Protein AF-A0A6V8N375-F1 (afdb_monomer_lite)

Radius of gyration: 24.76 Å; chains: 1; bounding box: 54×44×78 Å

Sequence (218 aa):
MVVAIYPSLATFENGAGTTMKKILFIVCLMVLVASTSYATSFTATFTLGNQFSGYGGGSIDQSSLNGSPLAWDYCMDYPRHINAGGTYRADVNTDGILYGASTANVRQVAYLLHNYAQNGRGGAQDNLQTAIWEELGYWTFGQLSATAQALVTEADLSTANYVADFYWISPYSLDSNGGKEYVQAQVGPAPVPEPSTLLLLGAGLFGLAVAGKRRKNA

InterPro domains:
  IPR013424 PEP-CTERM protein-sorting domain [PF07589] (191-215)
  IPR013424 PEP-CTERM protein-sorting domain [TIGR02595] (192-216)

pLDDT: mean 83.5, std 17.1, range [34.25, 98.19]

Structure (mmCIF, N/CA/C/O backbone):
data_AF-A0A6V8N375-F1
#
_entry.id   AF-A0A6V8N375-F1
#
loop_
_atom_site.group_PDB
_atom_site.id
_atom_site.type_symbol
_atom_site.label_atom_id
_atom_site.label_alt_id
_atom_site.label_comp_id
_atom_site.label_asym_id
_atom_site.label_entity_id
_atom_site.label_seq_id
_atom_site.pdbx_PDB_ins_code
_atom_site.Cartn_x
_atom_site.Cartn_y
_atom_site.Cartn_z
_atom_site.occupancy
_atom_site.B_iso_or_equiv
_atom_site.auth_seq_id
_atom_site.auth_comp_id
_atom_site.auth_asym_id
_atom_site.auth_atom_id
_atom_site.pdbx_PDB_model_num
ATOM 1 N N . MET A 1 1 ? 15.360 -3.485 29.842 1.00 37.91 1 MET A N 1
ATOM 2 C CA . MET A 1 1 ? 15.303 -3.773 31.291 1.00 37.91 1 MET A CA 1
ATOM 3 C C . MET A 1 1 ? 14.277 -2.819 31.891 1.00 37.91 1 MET A C 1
ATOM 5 O O . MET A 1 1 ? 14.597 -1.663 32.115 1.00 37.91 1 MET A O 1
ATOM 9 N N . VAL A 1 2 ? 13.014 -3.244 31.986 1.00 34.25 2 VAL A N 1
ATOM 10 C CA . VAL A 1 2 ? 11.903 -2.394 32.449 1.00 34.25 2 VAL A CA 1
ATOM 11 C C . VAL A 1 2 ? 11.639 -2.732 33.911 1.00 34.25 2 VAL A C 1
ATOM 13 O O . VAL A 1 2 ? 11.304 -3.868 34.236 1.00 34.25 2 VAL A O 1
ATOM 16 N N . VAL A 1 3 ? 11.866 -1.759 34.790 1.00 40.56 3 VAL A N 1
ATOM 17 C CA . VAL A 1 3 ? 11.639 -1.869 36.234 1.00 40.56 3 VAL A CA 1
ATOM 18 C C . VAL A 1 3 ? 10.145 -1.680 36.492 1.00 40.56 3 VAL A C 1
ATOM 20 O O . VAL A 1 3 ? 9.620 -0.580 36.340 1.00 40.56 3 VAL A O 1
ATOM 23 N N . ALA A 1 4 ? 9.453 -2.760 36.854 1.00 40.91 4 ALA A N 1
ATOM 24 C CA . ALA A 1 4 ? 8.064 -2.712 37.297 1.00 40.91 4 ALA A CA 1
ATOM 25 C C . ALA A 1 4 ? 8.011 -2.253 38.764 1.00 40.91 4 ALA A C 1
ATOM 27 O O . ALA A 1 4 ? 8.458 -2.964 39.664 1.00 40.91 4 ALA A O 1
ATOM 28 N N . ILE A 1 5 ? 7.479 -1.053 39.002 1.00 47.88 5 ILE A N 1
ATOM 29 C CA . ILE A 1 5 ? 7.204 -0.526 40.342 1.00 47.88 5 ILE A CA 1
ATOM 30 C C . ILE A 1 5 ? 5.811 -1.020 40.751 1.00 47.88 5 ILE A C 1
ATOM 32 O O . ILE A 1 5 ? 4.806 -0.581 40.197 1.00 47.88 5 ILE A O 1
ATOM 36 N N . TYR A 1 6 ? 5.749 -1.947 41.707 1.00 38.66 6 TYR A N 1
ATOM 37 C CA . TYR A 1 6 ? 4.493 -2.403 42.305 1.00 38.66 6 TYR A CA 1
ATOM 38 C C . TYR A 1 6 ? 4.046 -1.425 43.403 1.00 38.66 6 TYR A C 1
ATOM 40 O O . TYR A 1 6 ? 4.823 -1.169 44.326 1.00 38.66 6 TYR A O 1
ATOM 48 N N . PRO A 1 7 ? 2.810 -0.897 43.373 1.00 51.59 7 PRO A N 1
ATOM 49 C CA . PRO A 1 7 ? 2.274 -0.161 44.505 1.00 51.59 7 PRO A CA 1
ATOM 50 C C . PRO A 1 7 ? 1.875 -1.128 45.630 1.00 51.59 7 PRO A C 1
ATOM 52 O O . PRO A 1 7 ? 1.142 -2.096 45.431 1.00 51.59 7 PRO A O 1
ATOM 55 N N . SER A 1 8 ? 2.382 -0.828 46.823 1.00 55.75 8 SER A N 1
ATOM 56 C CA . SER A 1 8 ? 2.030 -1.437 48.107 1.00 55.75 8 SER A CA 1
ATOM 57 C C . SER A 1 8 ? 0.514 -1.360 48.362 1.00 55.75 8 SER A C 1
ATOM 59 O O . SER A 1 8 ? -0.063 -0.271 48.390 1.00 55.75 8 SER A O 1
ATOM 61 N N . LEU A 1 9 ? -0.134 -2.520 48.533 1.00 44.75 9 LEU A N 1
ATOM 62 C CA . LEU A 1 9 ? -1.544 -2.630 48.917 1.00 44.75 9 LEU A CA 1
ATOM 63 C C . LEU A 1 9 ? -1.706 -2.335 50.416 1.00 44.75 9 LEU A C 1
ATOM 65 O O . LEU A 1 9 ? -1.352 -3.155 51.261 1.00 44.75 9 LEU A O 1
ATOM 69 N N . ALA A 1 10 ? -2.313 -1.195 50.739 1.00 49.66 10 ALA A N 1
ATOM 70 C CA . ALA A 1 10 ? -2.829 -0.916 52.074 1.00 49.66 10 ALA A CA 1
ATOM 71 C C . ALA A 1 10 ? -4.149 -1.675 52.312 1.00 49.66 10 ALA A C 1
ATOM 73 O O . ALA A 1 10 ? -5.111 -1.559 51.547 1.00 49.66 10 ALA A O 1
ATOM 74 N N . THR A 1 11 ? -4.201 -2.447 53.394 1.00 51.62 11 THR A N 1
ATOM 75 C CA . THR A 1 11 ? -5.376 -3.178 53.875 1.00 51.62 11 THR A CA 1
ATOM 76 C C . THR A 1 11 ? -6.349 -2.235 54.590 1.00 51.62 11 THR A C 1
ATOM 78 O O . THR A 1 11 ? -6.081 -1.762 55.688 1.00 51.62 11 THR A O 1
ATOM 81 N N . PHE A 1 12 ? -7.508 -1.976 53.976 1.00 43.53 12 PHE A N 1
ATOM 82 C CA . PHE A 1 12 ? -8.648 -1.299 54.610 1.00 43.53 12 PHE A CA 1
ATOM 83 C C . PHE A 1 12 ? -9.760 -2.316 54.914 1.00 43.53 12 PHE A C 1
ATOM 85 O O . PHE A 1 12 ? -10.565 -2.656 54.034 1.00 43.53 12 PHE A O 1
ATOM 92 N N . GLU A 1 13 ? -9.807 -2.778 56.166 1.00 58.12 13 GLU A N 1
ATOM 93 C CA . GLU A 1 13 ? -10.969 -3.428 56.779 1.00 58.12 13 GLU A CA 1
ATOM 94 C C . GLU A 1 13 ? -11.980 -2.366 57.226 1.00 58.12 13 GLU A C 1
ATOM 96 O O . GLU A 1 13 ? -11.616 -1.417 57.912 1.00 58.12 13 GLU A O 1
ATOM 101 N N . ASN A 1 14 ? -13.240 -2.516 56.806 1.00 45.41 14 ASN A N 1
ATOM 102 C CA . ASN A 1 14 ? -14.435 -2.218 57.604 1.00 45.41 14 ASN A CA 1
ATOM 103 C C . ASN A 1 14 ? -15.698 -2.683 56.852 1.00 45.41 14 ASN A C 1
ATOM 105 O O . ASN A 1 14 ? -15.774 -2.630 55.620 1.00 45.41 14 ASN A O 1
ATOM 109 N N . GLY A 1 15 ? -16.642 -3.230 57.623 1.00 57.28 15 GLY A N 1
ATOM 110 C CA . GLY A 1 15 ? -17.815 -3.988 57.185 1.00 57.28 15 GLY A CA 1
ATOM 111 C C . GLY A 1 15 ? -18.825 -3.216 56.326 1.00 57.28 15 GLY A C 1
ATOM 112 O O . GLY A 1 15 ? -18.813 -1.995 56.250 1.00 57.28 15 GLY A O 1
ATOM 113 N N . ALA A 1 16 ? -19.703 -3.976 55.664 1.00 48.12 16 ALA A N 1
ATOM 114 C CA . ALA A 1 16 ? -20.769 -3.558 54.736 1.00 48.12 16 ALA A CA 1
ATOM 115 C C . ALA A 1 16 ? -20.369 -3.134 53.298 1.00 48.12 16 ALA A C 1
ATOM 117 O O . ALA A 1 16 ? -21.243 -3.018 52.445 1.00 48.12 16 ALA A O 1
ATOM 118 N N . GLY A 1 17 ? -19.077 -3.007 52.964 1.00 52.22 17 GLY A N 1
ATOM 119 C CA . GLY A 1 17 ? -18.611 -2.565 51.630 1.00 52.22 17 GLY A CA 1
ATOM 120 C C . GLY A 1 17 ? -18.091 -3.647 50.663 1.00 52.22 17 GLY A C 1
ATOM 121 O O . GLY A 1 17 ? -17.422 -3.321 49.679 1.00 52.22 17 GLY A O 1
ATOM 122 N N . THR A 1 18 ? -18.314 -4.938 50.928 1.00 50.09 18 THR A N 1
ATOM 123 C CA . THR A 1 18 ? -17.641 -6.043 50.206 1.00 50.09 18 THR A CA 1
ATOM 124 C C . THR A 1 18 ? -18.152 -6.272 48.782 1.00 50.09 18 THR A C 1
ATOM 126 O O . THR A 1 18 ? -17.388 -6.707 47.920 1.00 50.09 18 THR A O 1
ATOM 129 N N . THR A 1 19 ? -19.408 -5.941 48.488 1.00 55.97 19 THR A N 1
ATOM 130 C CA . THR A 1 19 ? -19.999 -6.110 47.149 1.00 55.97 19 THR A CA 1
ATOM 131 C C . THR A 1 19 ? -19.530 -5.030 46.173 1.00 55.97 19 THR A C 1
ATOM 133 O O . THR A 1 19 ? -19.258 -5.325 45.012 1.00 55.97 19 THR A O 1
ATOM 136 N N . MET A 1 20 ? -19.356 -3.791 46.643 1.00 52.16 20 MET A N 1
ATOM 137 C CA . MET A 1 20 ? -18.975 -2.657 45.793 1.00 52.16 20 MET A CA 1
ATOM 138 C C . MET A 1 20 ? -17.494 -2.706 45.386 1.00 52.16 20 MET A C 1
ATOM 140 O O . MET A 1 20 ? -17.168 -2.436 44.232 1.00 52.16 20 MET A O 1
ATOM 144 N N . LYS A 1 21 ? -16.606 -3.164 46.285 1.00 56.28 21 LYS A N 1
ATOM 145 C CA . LYS A 1 21 ? -15.180 -3.389 45.978 1.00 56.28 21 LYS A CA 1
ATOM 146 C C . LYS A 1 21 ? -14.974 -4.491 44.928 1.00 56.28 21 LYS A C 1
ATOM 148 O O . LYS A 1 21 ? -14.142 -4.329 44.043 1.00 56.28 21 LYS A O 1
ATOM 153 N N . LYS A 1 22 ? -15.764 -5.575 44.973 1.00 59.62 22 LYS A N 1
ATOM 154 C CA . LYS A 1 22 ? -15.713 -6.656 43.967 1.00 59.62 22 LYS A CA 1
ATOM 155 C C . LYS A 1 22 ? -16.184 -6.189 42.587 1.00 59.62 22 LYS A C 1
ATOM 157 O O . LYS A 1 22 ? -15.558 -6.534 41.593 1.00 59.62 22 LYS A O 1
ATOM 162 N N . ILE A 1 23 ? -17.241 -5.373 42.526 1.00 64.69 23 ILE A N 1
ATOM 163 C CA . ILE A 1 23 ? -17.742 -4.814 41.259 1.00 64.69 23 ILE A CA 1
ATOM 164 C C . ILE A 1 23 ? -16.715 -3.851 40.647 1.00 64.69 23 ILE A C 1
ATOM 166 O O . ILE A 1 23 ? -16.426 -3.962 39.461 1.00 64.69 23 ILE A O 1
ATOM 170 N N . LEU A 1 24 ? -16.110 -2.964 41.447 1.00 66.88 24 LEU A N 1
ATOM 171 C CA . LEU A 1 24 ? -15.091 -2.027 40.960 1.00 66.88 24 LEU A CA 1
ATOM 172 C C . LEU A 1 24 ? -13.845 -2.756 40.424 1.00 66.88 24 LEU A C 1
ATOM 174 O O . LEU A 1 24 ? -13.312 -2.383 39.382 1.00 66.88 24 LEU A O 1
ATOM 178 N N . PHE A 1 25 ? -13.423 -3.834 41.091 1.00 69.81 25 PHE A N 1
ATOM 179 C CA . PHE A 1 25 ? -12.288 -4.648 40.652 1.00 69.81 25 PHE A CA 1
ATOM 180 C C . PHE A 1 25 ? -12.576 -5.382 39.333 1.00 69.81 25 PHE A C 1
ATOM 182 O O . PHE A 1 25 ? -11.721 -5.415 38.454 1.00 69.81 25 PHE A O 1
ATOM 189 N N . ILE A 1 26 ? -13.794 -5.913 39.157 1.00 69.44 26 ILE A N 1
ATOM 190 C CA . ILE A 1 26 ? -14.219 -6.568 37.909 1.00 69.44 26 ILE A CA 1
ATOM 191 C C . ILE A 1 26 ? -14.314 -5.558 36.756 1.00 69.44 26 ILE A C 1
ATOM 193 O O . ILE A 1 26 ? -13.876 -5.866 35.652 1.00 69.44 26 ILE A O 1
ATOM 197 N N . VAL A 1 27 ? -14.832 -4.347 36.996 1.00 67.44 27 VAL A N 1
ATOM 198 C CA . VAL A 1 27 ? -14.900 -3.291 35.968 1.00 67.44 27 VAL A CA 1
ATOM 199 C C . VAL A 1 27 ? -13.496 -2.847 35.543 1.00 67.44 27 VAL A C 1
ATOM 201 O O . VAL A 1 27 ? -13.226 -2.796 34.347 1.00 67.44 27 VAL A O 1
ATOM 204 N N . CYS A 1 28 ? -12.573 -2.613 36.485 1.00 63.44 28 CYS A N 1
ATOM 205 C CA . CYS A 1 28 ? -11.176 -2.313 36.146 1.00 63.44 28 CYS A CA 1
ATOM 206 C C . CYS A 1 28 ? -10.497 -3.460 35.383 1.00 63.44 28 CYS A C 1
ATOM 208 O O . CYS A 1 28 ? -9.749 -3.203 34.442 1.00 63.44 28 CYS A O 1
ATOM 210 N N . LEU A 1 29 ? -10.779 -4.717 35.742 1.00 64.38 29 LEU A N 1
ATOM 211 C CA . LEU A 1 29 ? -10.232 -5.876 35.038 1.00 64.38 29 LEU A CA 1
ATOM 212 C C . LEU A 1 29 ? -10.775 -5.975 33.602 1.00 64.38 29 LEU A C 1
ATOM 214 O O . LEU A 1 29 ? -10.001 -6.225 32.688 1.00 64.38 29 LEU A O 1
ATOM 218 N N . MET A 1 30 ? -12.066 -5.711 33.366 1.00 62.62 30 MET A N 1
ATOM 219 C CA . MET A 1 30 ? -12.626 -5.699 32.004 1.00 62.62 30 MET A CA 1
ATOM 220 C C . MET A 1 30 ? -12.057 -4.564 31.141 1.00 62.62 30 MET A C 1
ATOM 222 O O . MET A 1 30 ? -11.809 -4.773 29.957 1.00 62.62 30 MET A O 1
ATOM 226 N N . VAL A 1 31 ? -11.802 -3.386 31.723 1.00 62.25 31 VAL A N 1
ATOM 227 C CA . VAL A 1 31 ? -11.183 -2.254 31.007 1.00 62.25 31 VAL A CA 1
ATOM 228 C C . VAL A 1 31 ? -9.727 -2.555 30.628 1.00 62.25 31 VAL A C 1
ATOM 230 O O . VAL A 1 31 ? -9.288 -2.166 29.552 1.00 62.25 31 VAL A O 1
ATOM 233 N N . LEU A 1 32 ? -8.988 -3.296 31.462 1.00 57.12 32 LEU A N 1
ATOM 234 C CA . LEU A 1 32 ? -7.601 -3.686 31.174 1.00 57.12 32 LEU A CA 1
ATOM 235 C C . LEU A 1 32 ? -7.487 -4.779 30.095 1.00 57.12 32 LEU A C 1
ATOM 237 O O . LEU A 1 32 ? -6.519 -4.785 29.336 1.00 57.12 32 LEU A O 1
ATOM 241 N N . VAL A 1 33 ? -8.472 -5.678 29.995 1.00 56.81 33 VAL A N 1
ATOM 242 C CA . VAL A 1 33 ? -8.470 -6.788 29.017 1.00 56.81 33 VAL A CA 1
ATOM 243 C C . VAL A 1 33 ? -8.998 -6.353 27.638 1.00 56.81 33 VAL A C 1
ATOM 245 O O . VAL A 1 33 ? -8.761 -7.036 26.648 1.00 56.81 33 VAL A O 1
ATOM 248 N N . ALA A 1 34 ? -9.644 -5.188 27.528 1.00 54.44 34 ALA A N 1
ATOM 249 C CA . ALA A 1 34 ? -10.127 -4.631 26.259 1.00 54.44 34 ALA A CA 1
ATOM 250 C C . ALA A 1 34 ? -9.030 -3.949 25.409 1.00 54.44 34 ALA A C 1
ATOM 252 O O . ALA A 1 34 ? -9.333 -3.121 24.549 1.00 54.44 34 ALA A O 1
ATOM 253 N N . SER A 1 35 ? -7.755 -4.270 25.636 1.00 48.81 35 SER A N 1
ATOM 254 C CA . SER A 1 35 ? -6.668 -3.822 24.767 1.00 48.81 35 SER A CA 1
ATOM 255 C C . SER A 1 35 ? -6.727 -4.613 23.457 1.00 48.81 35 SER A C 1
ATOM 257 O O . SER A 1 35 ? -6.317 -5.767 23.376 1.00 48.81 35 SER A O 1
ATOM 259 N N . THR A 1 36 ? -7.286 -3.997 22.415 1.00 52.84 36 THR A N 1
ATOM 260 C CA . THR A 1 36 ? -7.234 -4.524 21.050 1.00 52.84 36 THR A CA 1
ATOM 261 C C . THR A 1 36 ? -5.790 -4.467 20.559 1.00 52.84 36 THR A C 1
ATOM 263 O O . THR A 1 36 ? -5.310 -3.418 20.129 1.00 52.84 36 THR A O 1
ATOM 266 N N . SER A 1 37 ? -5.078 -5.585 20.664 1.00 47.78 37 SER A N 1
ATOM 267 C CA . SER A 1 37 ? -3.764 -5.768 20.054 1.00 47.78 37 SER A CA 1
ATOM 268 C C . SER A 1 37 ? -3.947 -5.942 18.547 1.00 47.78 37 SER A C 1
ATOM 270 O O . SER A 1 37 ? -4.388 -7.001 18.104 1.00 47.78 37 SER A O 1
ATOM 272 N N . TYR A 1 38 ? -3.621 -4.927 17.750 1.00 58.69 38 TYR A N 1
ATOM 273 C CA . TYR A 1 38 ? -3.483 -5.104 16.304 1.00 58.69 38 TYR A CA 1
ATOM 274 C C . TYR A 1 38 ? -2.060 -5.577 16.014 1.00 58.69 38 TYR A C 1
ATOM 276 O O . TYR A 1 38 ? -1.091 -4.978 16.482 1.00 58.69 38 TYR A O 1
ATOM 284 N N . ALA A 1 39 ? -1.926 -6.678 15.278 1.00 57.47 39 ALA A N 1
ATOM 285 C CA . ALA A 1 39 ? -0.631 -7.078 14.755 1.00 57.47 39 ALA A CA 1
ATOM 286 C C . ALA A 1 39 ? -0.241 -6.077 13.659 1.00 57.47 39 ALA A C 1
ATOM 288 O O . ALA A 1 39 ? -0.928 -5.987 12.645 1.00 57.47 39 ALA A O 1
ATOM 289 N N . THR A 1 40 ? 0.843 -5.324 13.866 1.00 77.38 40 THR A N 1
ATOM 290 C CA . THR A 1 40 ? 1.350 -4.359 12.872 1.00 77.38 40 THR A CA 1
ATOM 291 C C . THR A 1 40 ? 1.880 -5.052 11.619 1.00 77.38 40 THR A C 1
ATOM 293 O O . THR A 1 40 ? 1.968 -4.433 10.564 1.00 77.38 40 THR A O 1
ATOM 296 N N . SER A 1 41 ? 2.193 -6.350 11.719 1.00 89.62 41 SER A N 1
ATOM 297 C CA . SER A 1 41 ? 2.578 -7.203 10.600 1.00 89.62 41 SER A CA 1
ATOM 298 C C . SER A 1 41 ? 2.073 -8.639 10.760 1.00 89.62 41 SER A C 1
ATOM 300 O O . SER A 1 41 ? 1.943 -9.152 11.873 1.00 89.62 41 SER A O 1
ATOM 302 N N . PHE A 1 42 ? 1.773 -9.295 9.640 1.00 94.00 42 PHE A N 1
ATOM 303 C CA . PHE A 1 42 ? 1.333 -10.688 9.581 1.00 94.00 42 PHE A CA 1
ATOM 304 C C . PHE A 1 42 ? 1.609 -11.304 8.205 1.00 94.00 42 PHE A C 1
ATOM 306 O O . PHE A 1 42 ? 1.833 -10.600 7.223 1.00 94.00 42 PHE A O 1
ATOM 313 N N . THR A 1 43 ? 1.577 -12.635 8.120 1.00 95.50 43 THR A N 1
ATOM 314 C CA . THR A 1 43 ? 1.605 -13.348 6.836 1.00 95.50 43 THR A CA 1
ATOM 315 C C . THR A 1 43 ? 0.185 -13.692 6.397 1.00 95.50 43 THR A C 1
ATOM 317 O O . THR A 1 43 ? -0.620 -14.167 7.198 1.00 95.50 43 THR A O 1
ATOM 320 N N . ALA A 1 44 ? -0.106 -13.493 5.116 1.00 95.56 44 ALA A N 1
ATOM 321 C CA . ALA A 1 44 ? -1.409 -13.741 4.515 1.00 95.56 44 ALA A CA 1
ATOM 322 C C . ALA A 1 44 ? -1.298 -14.490 3.183 1.00 95.56 44 ALA A C 1
ATOM 324 O O . ALA A 1 44 ? -0.223 -14.595 2.592 1.00 95.56 44 ALA A O 1
ATOM 325 N N . THR A 1 45 ? -2.432 -14.994 2.706 1.00 97.31 45 THR A N 1
ATOM 326 C CA . THR A 1 45 ? -2.616 -15.415 1.316 1.00 97.31 45 THR A CA 1
ATOM 327 C C . THR A 1 45 ? -3.166 -14.232 0.533 1.00 97.31 45 THR A C 1
ATOM 329 O O . THR A 1 45 ? -4.272 -13.774 0.810 1.00 97.31 45 THR A O 1
ATOM 332 N N . PHE A 1 46 ? -2.402 -13.728 -0.425 1.00 97.19 46 PHE A N 1
ATOM 333 C CA . PHE A 1 46 ? -2.810 -12.650 -1.315 1.00 97.19 46 PHE A CA 1
ATOM 334 C C . PHE A 1 46 ? -3.208 -13.241 -2.665 1.00 97.19 46 PHE A C 1
ATOM 336 O O . PHE A 1 46 ? -2.426 -13.967 -3.273 1.00 97.19 46 PHE A O 1
ATOM 343 N N . THR A 1 47 ? -4.425 -12.965 -3.121 1.00 96.62 47 THR A N 1
ATOM 344 C CA . THR A 1 47 ? -4.887 -13.367 -4.454 1.00 96.62 47 THR A CA 1
ATOM 345 C C . THR A 1 47 ? -5.111 -12.119 -5.272 1.00 96.62 47 THR A C 1
ATOM 347 O O . THR A 1 47 ? -5.924 -11.280 -4.891 1.00 96.62 47 THR A O 1
ATOM 350 N N . LEU A 1 48 ? -4.391 -12.013 -6.381 1.00 93.69 48 LEU A N 1
ATOM 351 C CA . LEU A 1 48 ? -4.502 -10.887 -7.289 1.00 93.69 48 LEU A CA 1
ATOM 352 C C . LEU A 1 48 ? -5.696 -11.077 -8.228 1.00 93.69 48 LEU A C 1
ATOM 354 O O . LEU A 1 48 ? -5.951 -12.188 -8.693 1.00 93.69 48 LEU A O 1
ATOM 358 N N . GLY A 1 49 ? -6.407 -9.996 -8.537 1.00 91.12 49 GLY A N 1
ATOM 359 C CA . GLY A 1 49 ? -7.486 -10.022 -9.520 1.00 91.12 49 GLY A CA 1
ATOM 360 C C . GLY A 1 49 ? -7.052 -10.479 -10.923 1.00 91.12 49 GLY A C 1
ATOM 361 O O . GLY A 1 49 ? -5.889 -10.371 -11.319 1.00 91.12 49 GLY A O 1
ATOM 362 N N . ASN A 1 50 ? -8.016 -10.965 -11.713 1.00 85.88 50 ASN A N 1
ATOM 363 C CA . ASN A 1 50 ? -7.805 -11.365 -13.119 1.00 85.88 50 ASN A CA 1
ATOM 364 C C . ASN A 1 50 ? -8.020 -10.208 -14.104 1.00 85.88 50 ASN A C 1
ATOM 366 O O . ASN A 1 50 ? -7.840 -10.360 -15.311 1.00 85.88 50 ASN A O 1
ATOM 370 N N . GLN A 1 51 ? -8.486 -9.070 -13.601 1.00 70.69 51 GLN A N 1
ATOM 371 C CA . GLN A 1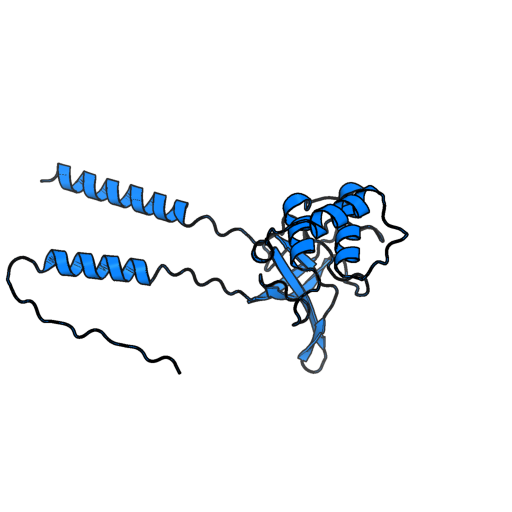 51 ? -8.931 -7.938 -14.397 1.00 70.69 51 GLN A CA 1
ATOM 372 C C . GLN A 1 51 ? -7.746 -7.015 -14.685 1.00 70.69 51 GLN A C 1
ATOM 374 O O . GLN A 1 51 ? -7.749 -5.878 -14.225 1.00 70.69 51 GLN A O 1
ATOM 379 N N . PHE A 1 52 ? -6.738 -7.476 -15.436 1.00 71.19 52 PHE A N 1
ATOM 380 C CA . PHE A 1 52 ? -5.800 -6.568 -16.100 1.00 71.19 52 PHE A CA 1
ATOM 381 C C . PHE A 1 52 ? -5.498 -6.970 -17.544 1.00 71.19 52 PHE A C 1
ATOM 383 O O . PHE A 1 52 ? -5.111 -8.096 -17.839 1.00 71.19 52 PHE A O 1
ATOM 390 N N . SER A 1 53 ? -5.694 -6.022 -18.464 1.00 46.44 53 SER A N 1
ATOM 391 C CA . SER A 1 53 ? -5.392 -6.170 -19.887 1.00 46.44 53 SER A CA 1
ATOM 392 C C . SER A 1 53 ? -4.410 -5.076 -20.312 1.00 46.44 53 SER A C 1
ATOM 394 O O . SER A 1 53 ? -4.822 -3.965 -20.643 1.00 46.44 53 SER A O 1
ATOM 396 N N . GLY A 1 54 ? -3.115 -5.395 -20.299 1.00 55.03 54 GLY A N 1
ATOM 397 C CA . GLY A 1 54 ? -2.046 -4.540 -20.827 1.00 55.03 54 GLY A CA 1
ATOM 398 C C . GLY A 1 54 ? -1.198 -3.810 -19.780 1.00 55.03 54 GLY A C 1
ATOM 399 O O . GLY A 1 54 ? -1.445 -3.896 -18.581 1.00 55.03 54 GLY A O 1
ATOM 400 N N . TYR A 1 55 ? -0.183 -3.096 -20.276 1.00 53.53 55 TYR A N 1
ATOM 401 C CA . TYR A 1 55 ? 0.603 -2.122 -19.520 1.00 53.53 55 TYR A CA 1
ATOM 402 C C . TYR A 1 55 ? -0.248 -0.861 -19.357 1.00 53.53 55 TYR A C 1
ATOM 404 O O . TYR A 1 55 ? -0.419 -0.095 -20.301 1.00 53.53 55 TYR A O 1
ATOM 412 N N . GLY A 1 56 ? -0.848 -0.682 -18.193 1.00 60.38 56 GLY A N 1
ATOM 413 C CA . GLY A 1 56 ? -1.711 0.456 -17.909 1.00 60.38 56 GLY A CA 1
ATOM 414 C C . GLY A 1 56 ? -1.970 0.486 -16.420 1.00 60.38 56 GLY A C 1
ATOM 415 O O . GLY A 1 56 ? -2.183 -0.571 -15.826 1.00 60.38 56 GLY A O 1
ATOM 416 N N . GLY A 1 57 ? -1.839 1.665 -15.826 1.00 76.31 57 GLY A N 1
ATOM 417 C CA . GLY A 1 57 ? -1.949 1.830 -14.390 1.00 76.31 57 GLY A CA 1
ATOM 418 C C . GLY A 1 57 ? -3.371 1.631 -13.860 1.00 76.31 57 GLY A C 1
ATOM 419 O O . GLY A 1 57 ? -4.267 1.116 -14.530 1.00 76.31 57 GLY A O 1
ATOM 420 N N . GLY A 1 58 ? -3.560 2.037 -12.611 1.00 87.19 58 GLY A N 1
ATOM 421 C CA . GLY A 1 58 ? -4.828 1.956 -11.899 1.00 87.19 58 GLY A CA 1
ATOM 422 C C . GLY A 1 58 ? -4.966 0.727 -11.006 1.00 87.19 58 GLY A C 1
ATOM 423 O O . GLY A 1 58 ? -4.035 -0.061 -10.853 1.00 87.19 58 GLY A O 1
ATOM 424 N N . SER A 1 59 ? -6.147 0.601 -10.401 1.00 91.00 59 SER A N 1
ATOM 425 C CA . SER A 1 59 ? -6.454 -0.459 -9.443 1.00 91.00 59 SER A CA 1
ATOM 426 C C . SER A 1 59 ? -6.567 -1.830 -10.123 1.00 91.00 59 SER A C 1
ATOM 428 O O . SER A 1 59 ? -7.161 -1.974 -11.199 1.00 91.00 59 SER A O 1
ATOM 430 N N . ILE A 1 60 ? -6.042 -2.863 -9.466 1.00 90.81 60 ILE A N 1
ATOM 431 C CA . ILE A 1 60 ? -6.262 -4.265 -9.800 1.00 90.81 60 ILE A CA 1
ATOM 432 C C . ILE A 1 60 ? -7.497 -4.751 -9.044 1.00 90.81 60 ILE A C 1
ATOM 434 O O . ILE A 1 60 ? -7.463 -5.175 -7.890 1.00 90.81 60 ILE A O 1
ATOM 438 N N . ASP A 1 61 ? -8.637 -4.673 -9.719 1.00 86.88 61 ASP A N 1
ATOM 439 C CA . ASP A 1 61 ? -9.911 -4.997 -9.093 1.00 86.88 61 ASP A CA 1
ATOM 440 C C . ASP A 1 61 ? -10.049 -6.503 -8.825 1.00 86.88 61 ASP A C 1
ATOM 442 O O . ASP A 1 61 ? -9.540 -7.342 -9.570 1.00 86.88 61 ASP A O 1
ATOM 446 N N . GLN A 1 62 ? -10.819 -6.842 -7.786 1.00 89.75 62 GLN A N 1
ATOM 447 C CA . GLN A 1 62 ? -11.056 -8.214 -7.307 1.00 89.75 62 GLN A CA 1
ATOM 448 C C . GLN A 1 62 ? -9.849 -8.886 -6.632 1.00 89.75 62 GLN A C 1
ATOM 450 O O . GLN A 1 62 ? -9.893 -10.092 -6.377 1.00 89.75 62 GLN A O 1
ATOM 455 N N . SER A 1 63 ? -8.804 -8.130 -6.285 1.00 94.44 63 SER A N 1
ATOM 456 C CA . SER A 1 63 ? -7.767 -8.616 -5.373 1.00 94.44 63 SER A CA 1
ATOM 457 C C . SER A 1 63 ? -8.341 -8.907 -3.979 1.00 94.44 63 SER A C 1
ATOM 459 O O . SER A 1 63 ? -9.328 -8.309 -3.543 1.00 94.44 63 SER A O 1
ATOM 461 N N . SER A 1 64 ? -7.741 -9.855 -3.262 1.00 96.00 64 SER A N 1
ATOM 462 C CA . SER A 1 64 ? -8.179 -10.251 -1.921 1.00 96.00 64 SER A CA 1
ATOM 463 C C . SER A 1 64 ? -7.021 -10.663 -1.021 1.00 96.00 64 SER A C 1
ATOM 465 O O . SER A 1 64 ? -5.996 -11.181 -1.472 1.00 96.00 64 SER A O 1
ATOM 467 N N . LEU A 1 65 ? -7.216 -10.474 0.282 1.00 96.00 65 LEU A N 1
ATOM 468 C CA . LEU A 1 65 ? -6.282 -10.852 1.330 1.00 96.00 65 LEU A CA 1
ATOM 469 C C . LEU A 1 65 ? -6.960 -11.825 2.298 1.00 96.00 65 LEU A C 1
ATOM 471 O O . LEU A 1 65 ? -7.969 -11.500 2.916 1.00 96.00 65 LEU A O 1
ATOM 475 N N . ASN A 1 66 ? -6.426 -13.042 2.413 1.00 95.38 66 ASN A N 1
ATOM 476 C CA . ASN A 1 66 ? -7.038 -14.160 3.144 1.00 95.38 66 ASN A CA 1
ATOM 477 C C . ASN A 1 66 ? -8.501 -14.429 2.734 1.00 95.38 66 ASN A C 1
ATOM 479 O O . ASN A 1 66 ? -9.326 -14.813 3.560 1.00 95.38 66 ASN A O 1
ATOM 483 N N . GLY A 1 67 ? -8.827 -14.213 1.457 1.00 93.88 67 GLY A N 1
ATOM 484 C CA . GLY A 1 67 ? -10.186 -14.354 0.925 1.00 93.88 67 GLY A CA 1
ATOM 485 C C . GLY A 1 67 ? -11.102 -13.150 1.172 1.00 93.88 67 GLY A C 1
ATOM 486 O O . GLY A 1 67 ? -12.190 -13.110 0.603 1.00 93.88 67 GLY A O 1
ATOM 487 N N . SER A 1 68 ? -10.675 -12.151 1.952 1.00 94.06 68 SER A N 1
ATOM 488 C CA . SER A 1 68 ? -11.397 -10.883 2.092 1.00 94.06 68 SER A CA 1
ATOM 489 C C . SER A 1 68 ? -11.075 -9.966 0.909 1.00 94.06 68 SER A C 1
ATOM 491 O O . SER A 1 68 ? -9.897 -9.676 0.690 1.00 94.06 68 SER A O 1
ATOM 493 N N . PRO A 1 69 ? -12.069 -9.506 0.130 1.00 94.50 69 PRO A N 1
ATOM 494 C CA . PRO A 1 69 ? -11.821 -8.642 -1.019 1.00 94.50 69 PRO A CA 1
ATOM 495 C C . PRO A 1 69 ? -11.255 -7.286 -0.584 1.00 94.50 69 PRO A C 1
ATOM 497 O O . PRO A 1 69 ? -11.692 -6.711 0.414 1.00 94.50 69 PRO A O 1
ATOM 500 N N . LEU A 1 70 ? -10.303 -6.771 -1.356 1.00 94.44 70 LEU A N 1
ATOM 501 C CA . LEU A 1 70 ? -9.804 -5.404 -1.243 1.00 94.44 70 LEU A CA 1
ATOM 502 C C . LEU A 1 70 ? -10.674 -4.486 -2.107 1.00 94.44 70 LEU A C 1
ATOM 504 O O . LEU A 1 70 ? -11.111 -4.876 -3.191 1.00 94.44 70 LEU A O 1
ATOM 508 N N . ALA A 1 71 ? -10.944 -3.265 -1.635 1.00 93.69 71 ALA A N 1
ATOM 509 C CA . ALA A 1 71 ? -11.756 -2.318 -2.405 1.00 93.69 71 ALA A CA 1
ATOM 510 C C . ALA A 1 71 ? -11.037 -1.863 -3.688 1.00 93.69 71 ALA A C 1
ATOM 512 O O . ALA A 1 71 ? -11.680 -1.654 -4.716 1.00 93.69 71 ALA A O 1
ATOM 513 N N . TRP A 1 72 ? -9.714 -1.743 -3.610 1.00 94.56 72 TRP A N 1
ATOM 514 C CA . TRP A 1 72 ? -8.788 -1.427 -4.690 1.00 94.56 72 TRP A CA 1
ATOM 515 C C . TRP A 1 72 ? -7.401 -1.968 -4.327 1.00 94.56 72 TRP A C 1
ATOM 517 O O . TRP A 1 72 ? -7.161 -2.321 -3.168 1.00 94.56 72 TRP A O 1
ATOM 527 N N . ASP A 1 73 ? -6.509 -2.035 -5.310 1.00 94.81 73 ASP A N 1
ATOM 528 C CA . ASP A 1 73 ? -5.169 -2.609 -5.160 1.00 94.81 73 ASP A CA 1
ATOM 529 C C . ASP A 1 73 ? -4.200 -1.977 -6.170 1.00 94.81 73 ASP A C 1
ATOM 531 O O . ASP A 1 73 ? -4.452 -2.062 -7.367 1.00 94.81 73 ASP A O 1
ATOM 535 N N . TYR A 1 74 ? -3.131 -1.313 -5.724 1.00 95.25 74 TYR A N 1
ATOM 536 C CA . TYR A 1 74 ? -2.173 -0.644 -6.623 1.00 95.25 74 TYR A CA 1
ATOM 537 C C . TYR A 1 74 ? -0.787 -1.263 -6.547 1.00 95.25 74 TYR A C 1
ATOM 539 O O . TYR A 1 74 ? -0.295 -1.615 -5.473 1.00 95.25 74 TYR A O 1
ATOM 547 N N . CYS A 1 75 ? -0.111 -1.276 -7.692 1.00 94.19 75 CYS A N 1
ATOM 548 C CA . CYS A 1 75 ? 1.253 -1.760 -7.812 1.00 94.19 75 CYS A CA 1
ATOM 549 C C . CYS A 1 75 ? 2.234 -0.779 -7.166 1.00 94.19 75 CYS A C 1
ATOM 551 O O . CYS A 1 75 ? 2.307 0.389 -7.547 1.00 94.19 75 CYS A O 1
ATOM 553 N N . MET A 1 76 ? 3.086 -1.274 -6.278 1.00 94.50 76 MET A N 1
ATOM 554 C CA . MET A 1 76 ? 4.092 -0.473 -5.571 1.00 94.50 76 MET A CA 1
ATOM 555 C C . MET A 1 76 ? 5.508 -0.670 -6.107 1.00 94.50 76 MET A C 1
ATOM 557 O O . MET A 1 76 ? 6.465 -0.176 -5.528 1.00 94.50 76 MET A O 1
ATOM 561 N N . ASP A 1 77 ? 5.679 -1.430 -7.184 1.00 90.94 77 ASP A N 1
ATOM 562 C CA . ASP A 1 77 ? 7.006 -1.769 -7.687 1.00 90.94 77 ASP A CA 1
ATOM 563 C C . ASP A 1 77 ? 6.985 -1.977 -9.196 1.00 90.94 77 ASP A C 1
ATOM 565 O O . ASP A 1 77 ? 6.531 -3.002 -9.691 1.00 90.94 77 ASP A O 1
ATOM 569 N N . TYR A 1 78 ? 7.462 -0.993 -9.947 1.00 87.12 78 TYR A N 1
ATOM 570 C CA . TYR A 1 78 ? 7.394 -1.036 -11.404 1.00 87.12 78 TYR A CA 1
ATOM 571 C C . TYR A 1 78 ? 8.313 -2.107 -12.047 1.00 87.12 78 TYR A C 1
ATOM 573 O O . TYR A 1 78 ? 7.851 -2.812 -12.945 1.00 87.12 78 TYR A O 1
ATOM 581 N N . PRO A 1 79 ? 9.580 -2.297 -11.613 1.00 87.19 79 PRO A N 1
ATOM 582 C CA . PRO A 1 79 ? 10.478 -3.305 -12.193 1.00 87.19 79 PRO A CA 1
ATOM 583 C C . PRO A 1 79 ? 10.054 -4.771 -12.052 1.00 87.19 79 PRO A C 1
ATOM 585 O O . PRO A 1 79 ? 10.483 -5.603 -12.855 1.00 87.19 79 PRO A O 1
ATOM 588 N N . ARG A 1 80 ? 9.291 -5.124 -11.010 1.00 89.19 80 ARG A N 1
ATOM 589 C CA . ARG A 1 80 ? 8.879 -6.515 -10.762 1.00 89.19 80 ARG A CA 1
ATOM 590 C C . ARG A 1 80 ? 7.515 -6.800 -11.376 1.00 89.19 80 ARG A C 1
ATOM 592 O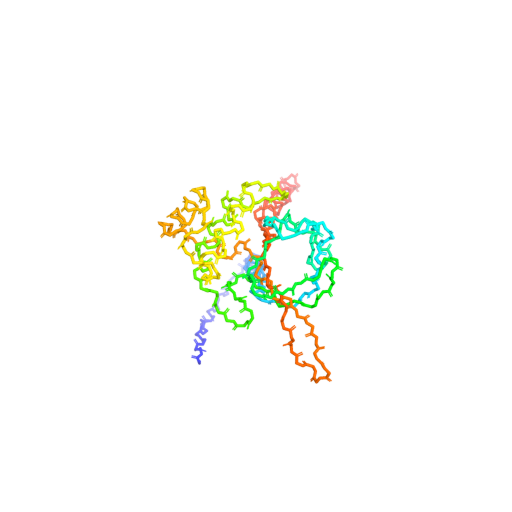 O . ARG A 1 80 ? 6.657 -5.932 -11.460 1.00 89.19 80 ARG A O 1
ATOM 599 N N . HIS A 1 81 ? 7.307 -8.056 -11.756 1.00 87.62 81 HIS A N 1
ATOM 600 C CA . HIS A 1 81 ? 6.049 -8.530 -12.325 1.00 87.62 81 HIS A CA 1
ATOM 601 C C . HIS A 1 81 ? 5.290 -9.420 -11.335 1.00 87.62 81 HIS A C 1
ATOM 603 O O . HIS A 1 81 ? 5.894 -10.152 -10.547 1.00 87.62 81 HIS A O 1
ATOM 609 N N . ILE A 1 82 ? 3.963 -9.390 -11.413 1.00 90.50 82 ILE A N 1
ATOM 610 C CA . ILE A 1 82 ? 3.046 -10.314 -10.740 1.00 90.50 82 ILE A CA 1
ATOM 611 C C . ILE A 1 82 ? 1.995 -10.778 -11.752 1.00 90.50 82 ILE A C 1
ATOM 613 O O . ILE A 1 82 ? 1.597 -10.025 -12.638 1.00 90.50 82 ILE A O 1
ATOM 617 N N . ASN A 1 83 ? 1.570 -12.037 -11.668 1.00 90.50 83 ASN A N 1
ATOM 618 C CA . ASN A 1 83 ? 0.647 -12.609 -12.645 1.00 90.50 83 ASN A CA 1
ATOM 619 C C . ASN A 1 83 ? -0.808 -12.369 -12.225 1.00 90.50 83 ASN A C 1
ATOM 621 O O . ASN A 1 83 ? -1.164 -12.624 -11.072 1.00 90.50 83 ASN A O 1
ATOM 625 N N . ALA A 1 84 ? -1.653 -11.961 -13.179 1.00 88.06 84 ALA A N 1
ATOM 626 C CA . ALA A 1 84 ? -3.106 -11.875 -13.004 1.00 88.06 84 ALA A CA 1
ATOM 627 C C . ALA A 1 84 ? -3.645 -13.204 -12.490 1.00 88.06 84 ALA A C 1
ATOM 629 O O . ALA A 1 84 ? -3.275 -14.258 -13.014 1.00 88.06 84 ALA A O 1
ATOM 630 N N . GLY A 1 85 ? -4.509 -13.166 -11.479 1.00 90.31 85 GLY A N 1
ATOM 631 C CA . GLY A 1 85 ? -5.073 -14.386 -10.901 1.00 90.31 85 GLY A CA 1
ATOM 632 C C . GLY A 1 85 ? -4.109 -15.261 -10.133 1.00 90.31 85 GLY A C 1
ATOM 633 O O . GLY A 1 85 ? -4.477 -16.366 -9.733 1.00 90.31 85 GLY A O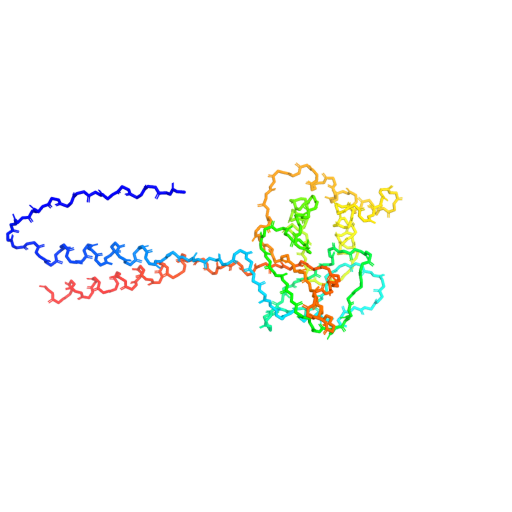 1
ATOM 634 N N . GLY A 1 86 ? -2.875 -14.803 -9.937 1.00 93.31 86 GLY A N 1
ATOM 635 C CA . GLY A 1 86 ? -1.924 -15.488 -9.090 1.00 93.31 86 GLY A CA 1
ATOM 636 C C . GLY A 1 86 ? -2.349 -15.414 -7.626 1.00 93.31 86 GLY A C 1
ATOM 637 O O . GLY A 1 86 ? -2.806 -14.380 -7.135 1.00 93.31 86 GLY A O 1
ATOM 638 N N . THR A 1 87 ? -2.143 -16.518 -6.915 1.00 96.25 87 THR A N 1
ATOM 639 C CA . THR A 1 87 ? -2.237 -16.571 -5.457 1.00 96.25 87 THR A CA 1
ATOM 640 C C . THR A 1 87 ? -0.837 -16.733 -4.880 1.00 96.25 87 THR A C 1
ATOM 642 O O . THR A 1 87 ? -0.091 -17.632 -5.266 1.00 96.25 87 THR A O 1
ATOM 645 N N . TYR A 1 88 ? -0.494 -15.868 -3.934 1.00 96.69 88 TYR A N 1
ATOM 646 C CA . TYR A 1 88 ? 0.829 -15.745 -3.340 1.00 96.69 88 TYR A CA 1
ATOM 647 C C . TYR A 1 88 ? 0.734 -15.784 -1.819 1.00 96.69 88 TYR A C 1
ATOM 649 O O . TYR A 1 88 ? -0.280 -15.413 -1.224 1.00 96.69 88 TYR A O 1
ATOM 657 N N . ARG A 1 89 ? 1.827 -16.178 -1.164 1.00 97.56 89 ARG A N 1
ATOM 658 C CA . ARG A 1 89 ? 2.023 -15.805 0.239 1.00 97.56 89 ARG A CA 1
ATOM 659 C C . ARG A 1 89 ? 2.449 -14.345 0.265 1.00 97.56 89 ARG A C 1
ATOM 661 O O . ARG A 1 89 ? 3.149 -13.915 -0.638 1.00 97.56 89 ARG A O 1
ATOM 668 N N . ALA A 1 90 ? 2.053 -13.590 1.275 1.00 97.69 90 ALA A N 1
ATOM 669 C CA . ALA A 1 90 ? 2.452 -12.198 1.400 1.00 97.69 90 ALA A CA 1
ATOM 670 C C . ALA A 1 90 ? 2.809 -11.857 2.837 1.00 97.69 90 ALA A C 1
ATOM 672 O O . ALA A 1 90 ? 2.143 -12.311 3.768 1.00 97.69 90 ALA A O 1
ATOM 673 N N . ASP A 1 91 ? 3.851 -11.050 3.005 1.00 97.38 91 ASP A N 1
ATOM 674 C CA . ASP A 1 91 ? 4.066 -10.326 4.251 1.00 97.38 91 ASP A CA 1
ATOM 675 C C . ASP A 1 91 ? 3.292 -9.016 4.162 1.00 97.38 91 ASP A C 1
ATOM 677 O O . ASP A 1 91 ? 3.419 -8.274 3.187 1.00 97.38 91 ASP A O 1
ATOM 681 N N . VAL A 1 92 ? 2.459 -8.764 5.161 1.00 96.88 92 VAL A N 1
ATOM 682 C CA . VAL A 1 92 ? 1.540 -7.631 5.209 1.00 96.88 92 VAL A CA 1
ATOM 683 C C . VAL A 1 92 ? 1.837 -6.830 6.456 1.00 96.88 92 VAL A C 1
ATOM 685 O O . VAL A 1 92 ? 2.077 -7.410 7.514 1.00 96.88 92 VAL A O 1
ATOM 688 N N . ASN A 1 93 ? 1.824 -5.508 6.346 1.00 96.00 93 ASN A N 1
ATOM 689 C CA . ASN A 1 93 ? 1.965 -4.610 7.486 1.00 96.00 93 ASN A CA 1
ATOM 690 C C . ASN A 1 93 ? 1.221 -3.291 7.265 1.00 96.00 93 ASN A C 1
ATOM 692 O O . ASN A 1 93 ? 0.753 -3.016 6.163 1.00 96.00 93 ASN A O 1
ATOM 696 N N . THR A 1 94 ? 1.144 -2.483 8.317 1.00 95.19 94 THR A N 1
ATOM 697 C CA . THR A 1 94 ? 0.592 -1.116 8.304 1.00 95.19 94 THR A CA 1
ATOM 698 C C . THR A 1 94 ? 1.676 -0.052 8.517 1.00 95.19 94 THR A C 1
ATOM 700 O O . THR A 1 94 ? 1.373 1.112 8.750 1.00 95.19 94 THR A O 1
ATOM 703 N N . ASP A 1 95 ? 2.950 -0.445 8.475 1.00 94.75 95 ASP A N 1
ATOM 704 C CA . ASP A 1 95 ? 4.094 0.398 8.839 1.00 94.75 95 ASP A CA 1
ATOM 705 C C . ASP A 1 95 ? 4.815 0.980 7.614 1.00 94.75 95 ASP A C 1
ATOM 707 O O . ASP A 1 95 ? 5.824 1.672 7.758 1.00 94.75 95 ASP A O 1
ATOM 711 N N . GLY A 1 96 ? 4.335 0.709 6.396 1.00 94.94 96 GLY A N 1
ATOM 712 C CA . GLY A 1 96 ? 4.995 1.196 5.188 1.00 94.94 96 GLY A CA 1
ATOM 713 C C . GLY A 1 96 ? 6.172 0.355 4.720 1.00 94.94 96 GLY A C 1
ATOM 714 O O . GLY A 1 96 ? 7.041 0.863 4.009 1.00 94.94 96 GLY A O 1
ATOM 715 N N . ILE A 1 97 ? 6.259 -0.901 5.154 1.00 95.50 97 ILE A N 1
ATOM 716 C CA . ILE A 1 97 ? 7.406 -1.766 4.882 1.00 95.50 97 ILE A CA 1
ATOM 717 C C . ILE A 1 97 ? 7.123 -2.610 3.639 1.00 95.50 97 ILE A C 1
ATOM 719 O O . ILE A 1 97 ? 6.149 -3.359 3.598 1.00 95.50 97 ILE A O 1
ATOM 723 N N . LEU A 1 98 ? 8.006 -2.542 2.647 1.00 95.62 98 LEU A N 1
ATOM 724 C CA . LEU A 1 98 ? 7.983 -3.400 1.466 1.00 95.62 98 LEU A CA 1
ATOM 725 C C . LEU A 1 98 ? 9.289 -4.188 1.385 1.00 95.62 98 LEU A C 1
ATOM 727 O O . LEU A 1 98 ? 10.374 -3.651 1.599 1.00 95.62 98 LEU A O 1
ATOM 731 N N . TYR A 1 99 ? 9.189 -5.492 1.129 1.00 94.56 99 TYR A N 1
ATOM 732 C CA . TYR A 1 99 ? 10.341 -6.401 1.025 1.00 94.56 99 TYR A CA 1
ATOM 733 C C . TYR A 1 99 ? 11.260 -6.404 2.261 1.00 94.56 99 TYR A C 1
ATOM 735 O O . TYR A 1 99 ? 12.457 -6.670 2.164 1.00 94.56 99 TYR A O 1
ATOM 743 N N . GLY A 1 100 ? 10.702 -6.098 3.436 1.00 92.44 100 GLY A N 1
ATOM 744 C CA . GLY A 1 100 ? 11.443 -6.011 4.696 1.00 92.44 100 GLY A CA 1
ATOM 745 C C . GLY A 1 100 ? 12.184 -4.689 4.929 1.00 92.44 100 GLY A C 1
ATOM 746 O O . GLY A 1 100 ? 12.919 -4.592 5.909 1.00 92.44 100 GLY A O 1
ATOM 747 N N . ALA A 1 101 ? 11.990 -3.673 4.082 1.00 93.38 101 ALA A N 1
ATOM 748 C CA . ALA A 1 101 ? 12.563 -2.339 4.252 1.00 93.38 101 ALA A CA 1
ATOM 749 C C . ALA A 1 101 ? 11.486 -1.242 4.226 1.00 93.38 101 ALA A C 1
ATOM 751 O O . ALA A 1 101 ? 10.431 -1.400 3.618 1.00 93.38 101 ALA A O 1
ATOM 752 N N . SER A 1 102 ? 11.757 -0.117 4.892 1.00 92.62 102 SER A N 1
ATOM 753 C CA . SER A 1 102 ? 10.878 1.055 4.839 1.00 92.62 102 SER A CA 1
ATOM 754 C C . SER A 1 102 ? 10.803 1.591 3.411 1.00 92.62 102 SER A C 1
ATOM 756 O O . SER A 1 102 ? 11.835 1.801 2.773 1.00 92.62 102 SER A O 1
ATOM 758 N N . THR A 1 103 ? 9.590 1.859 2.937 1.00 92.31 103 THR A N 1
ATOM 759 C CA . THR A 1 103 ? 9.359 2.411 1.599 1.00 92.31 103 THR A CA 1
ATOM 760 C C . THR A 1 103 ? 9.787 3.881 1.553 1.00 92.31 103 THR A C 1
ATOM 762 O O . THR A 1 103 ? 9.513 4.644 2.485 1.00 92.31 103 THR A O 1
ATOM 765 N N . ALA A 1 104 ? 10.484 4.290 0.490 1.00 91.12 104 ALA A N 1
ATOM 766 C CA . ALA A 1 104 ? 10.805 5.699 0.256 1.00 91.12 104 ALA A CA 1
ATOM 767 C C . ALA A 1 104 ? 9.512 6.498 0.026 1.00 91.12 104 ALA A C 1
ATOM 769 O O . ALA A 1 104 ? 8.578 5.977 -0.574 1.00 91.12 104 ALA A O 1
ATOM 770 N N . ASN A 1 105 ? 9.440 7.731 0.539 1.00 95.00 105 ASN A N 1
ATOM 771 C CA . ASN A 1 105 ? 8.269 8.611 0.391 1.00 95.00 105 ASN A CA 1
ATOM 772 C C . ASN A 1 105 ? 6.923 7.942 0.742 1.00 95.00 105 ASN A C 1
ATOM 774 O O . ASN A 1 105 ? 5.866 8.268 0.205 1.00 95.00 105 ASN A O 1
ATOM 778 N N . VAL A 1 106 ? 6.949 7.002 1.696 1.00 96.00 106 VAL A N 1
ATOM 779 C CA . VAL A 1 106 ? 5.773 6.227 2.121 1.00 96.00 106 VAL A CA 1
ATOM 780 C C . VAL A 1 106 ? 4.588 7.120 2.507 1.00 96.00 106 VAL A C 1
ATOM 782 O O . VAL A 1 106 ? 3.435 6.766 2.277 1.00 96.00 106 VAL A O 1
ATOM 785 N N . ARG A 1 107 ? 4.856 8.303 3.071 1.00 97.31 107 ARG A N 1
ATOM 786 C CA . ARG A 1 107 ? 3.820 9.247 3.503 1.00 97.31 107 ARG A CA 1
ATOM 787 C C . ARG A 1 107 ? 3.127 9.919 2.325 1.00 97.31 107 ARG A C 1
ATOM 789 O O . ARG A 1 107 ? 1.912 10.073 2.369 1.00 97.31 107 ARG A O 1
ATOM 796 N N . GLN A 1 108 ? 3.883 10.287 1.299 1.00 97.94 108 GLN A N 1
ATOM 797 C CA . GLN A 1 108 ? 3.377 10.874 0.065 1.00 97.94 108 GLN A CA 1
ATOM 798 C C . GLN A 1 108 ? 2.528 9.853 -0.684 1.00 97.94 108 GLN A C 1
ATOM 800 O O . GLN A 1 108 ? 1.389 10.139 -1.040 1.00 97.94 108 GLN A O 1
ATOM 805 N N . VAL A 1 109 ? 3.014 8.615 -0.799 1.00 97.56 109 VAL A N 1
ATOM 806 C CA . VAL A 1 109 ? 2.226 7.533 -1.395 1.00 97.56 109 VAL A CA 1
ATOM 807 C C . VAL A 1 109 ? 0.944 7.276 -0.600 1.00 97.56 109 VAL A C 1
ATOM 809 O O . VAL A 1 109 ? -0.137 7.210 -1.180 1.00 97.56 109 VAL A O 1
ATOM 812 N N . ALA A 1 110 ? 1.024 7.206 0.730 1.00 97.56 110 ALA A N 1
ATOM 813 C CA . ALA A 1 110 ? -0.156 7.059 1.579 1.00 97.56 110 ALA A CA 1
ATOM 814 C C . ALA A 1 110 ? -1.145 8.226 1.407 1.00 97.56 110 ALA A C 1
ATOM 816 O O . ALA A 1 110 ? -2.354 8.015 1.389 1.00 97.56 110 ALA A O 1
ATOM 817 N N . TYR A 1 111 ? -0.651 9.455 1.245 1.00 98.19 111 TYR A N 1
ATOM 818 C CA . TYR A 1 111 ? -1.479 10.622 0.950 1.00 98.19 111 TYR A CA 1
ATOM 819 C C . TYR A 1 111 ? -2.201 10.503 -0.394 1.00 98.19 111 TYR A C 1
ATOM 821 O O . TYR A 1 111 ? -3.410 10.742 -0.457 1.00 98.19 111 TYR A O 1
ATOM 829 N N . LEU A 1 112 ? -1.488 10.095 -1.445 1.00 98.06 112 LEU A N 1
ATOM 830 C CA . LEU A 1 112 ? -2.069 9.867 -2.766 1.00 98.06 112 LEU A CA 1
ATOM 831 C C . LEU A 1 112 ? -3.182 8.819 -2.704 1.00 98.06 112 LEU A C 1
ATOM 833 O O . LEU A 1 112 ? -4.286 9.053 -3.191 1.00 98.06 112 LEU A O 1
ATOM 837 N N . LEU A 1 113 ? -2.918 7.690 -2.046 1.00 97.69 113 LEU A N 1
ATOM 838 C CA . LEU A 1 113 ? -3.896 6.618 -1.900 1.00 97.69 113 LEU A CA 1
ATOM 839 C C . LEU A 1 113 ? -5.119 7.071 -1.097 1.00 97.69 113 LEU A C 1
ATOM 841 O O . LEU A 1 113 ? -6.246 6.833 -1.516 1.00 97.69 113 LEU A O 1
ATOM 845 N N . HIS A 1 114 ? -4.916 7.775 0.018 1.00 97.31 114 HIS A N 1
ATOM 846 C CA . HIS A 1 114 ? -6.010 8.220 0.886 1.00 97.31 114 HIS A CA 1
ATOM 847 C C . HIS A 1 114 ? -7.008 9.127 0.157 1.00 97.31 114 HIS A C 1
ATOM 849 O O . HIS A 1 114 ? -8.212 9.020 0.374 1.00 97.31 114 HIS A O 1
ATOM 855 N N . ASN A 1 115 ? -6.516 10.018 -0.706 1.00 97.38 115 ASN A N 1
ATOM 856 C CA . ASN A 1 115 ? -7.357 11.018 -1.364 1.00 97.38 115 ASN A CA 1
ATOM 857 C C . ASN A 1 115 ? -7.891 10.566 -2.729 1.00 97.38 115 ASN A C 1
ATOM 859 O O . ASN A 1 115 ? -8.959 11.022 -3.137 1.00 97.38 115 ASN A O 1
ATOM 863 N N . TYR A 1 116 ? -7.165 9.695 -3.438 1.00 97.06 116 TYR A N 1
ATOM 864 C CA . TYR A 1 116 ? -7.418 9.442 -4.860 1.00 97.06 116 TYR A CA 1
ATOM 865 C C . TYR A 1 116 ? -7.638 7.974 -5.231 1.00 97.06 116 TYR A C 1
ATOM 867 O O . TYR A 1 116 ? -8.140 7.710 -6.331 1.00 97.06 116 TYR A O 1
ATOM 875 N N . ALA A 1 117 ? -7.280 7.022 -4.361 1.00 96.25 117 ALA A N 1
ATOM 876 C CA . ALA A 1 117 ? -7.444 5.608 -4.671 1.00 96.25 117 ALA A CA 1
ATOM 877 C C . ALA A 1 117 ? -8.919 5.208 -4.686 1.00 96.25 117 ALA A C 1
ATOM 879 O O . ALA A 1 117 ? -9.689 5.484 -3.764 1.00 96.25 117 ALA A O 1
ATOM 880 N N . GLN A 1 118 ? -9.307 4.509 -5.744 1.00 93.94 118 GLN A N 1
ATOM 881 C CA . GLN A 1 118 ? -10.641 3.952 -5.909 1.00 93.94 118 GLN A CA 1
ATOM 882 C C . GLN A 1 118 ? -10.572 2.731 -6.820 1.00 93.9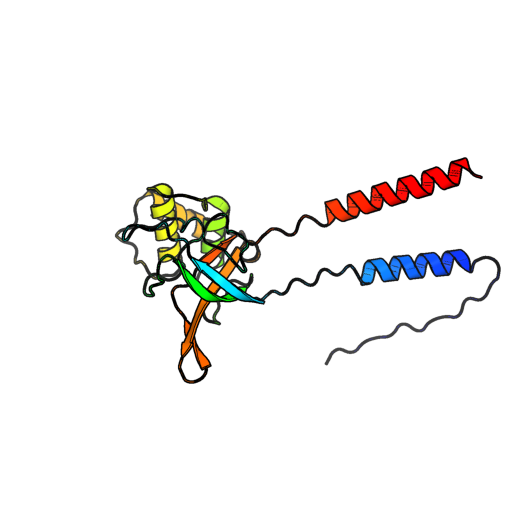4 118 GLN A C 1
ATOM 884 O O . GLN A 1 118 ? -9.632 2.558 -7.592 1.00 93.94 118 GLN A O 1
ATOM 889 N N . ASN A 1 119 ? -11.604 1.897 -6.749 1.00 88.00 119 ASN A N 1
ATOM 890 C CA . ASN A 1 119 ? -11.766 0.792 -7.683 1.00 88.00 119 ASN A CA 1
ATOM 891 C C . ASN A 1 119 ? -11.872 1.312 -9.128 1.00 88.00 119 ASN A C 1
ATOM 893 O O . ASN A 1 119 ? -12.418 2.397 -9.370 1.00 88.00 119 ASN A O 1
ATOM 897 N N . GLY A 1 120 ? -11.413 0.512 -10.083 1.00 83.69 120 GLY A N 1
ATOM 898 C CA . GLY A 1 120 ? -11.624 0.753 -11.498 1.00 83.69 120 GLY A CA 1
ATOM 899 C C . GLY A 1 120 ? -10.426 1.346 -12.230 1.00 83.69 120 GLY A C 1
ATOM 900 O O . GLY A 1 120 ? -9.323 1.526 -11.713 1.00 83.69 120 GLY A O 1
ATOM 901 N N . ARG A 1 121 ? -10.674 1.632 -13.509 1.00 81.25 121 ARG A N 1
ATOM 902 C CA . ARG A 1 121 ? -9.660 1.966 -14.514 1.00 81.25 121 ARG A CA 1
ATOM 903 C C . ARG A 1 121 ? -9.984 3.279 -15.216 1.00 81.25 121 ARG A C 1
ATOM 905 O O . ARG A 1 121 ? -11.136 3.710 -15.259 1.00 81.25 121 ARG A O 1
ATOM 912 N N . GLY A 1 122 ? -8.964 3.879 -15.821 1.00 85.94 122 GLY A N 1
ATOM 913 C CA . GLY A 1 122 ? -9.078 5.070 -16.657 1.00 85.94 122 GLY A CA 1
ATOM 914 C C . GLY A 1 122 ? -8.043 6.125 -16.296 1.00 85.94 122 GLY A C 1
ATOM 915 O O . GLY A 1 122 ? -7.329 5.992 -15.305 1.00 85.94 122 GLY A O 1
ATOM 916 N N . GLY A 1 123 ? -8.016 7.216 -17.065 1.00 89.44 123 GLY A N 1
ATOM 917 C CA . GLY A 1 123 ? -6.922 8.189 -17.011 1.00 89.44 123 GLY A CA 1
ATOM 918 C C . GLY A 1 123 ? -6.614 8.740 -15.615 1.00 89.44 123 GLY A C 1
ATOM 919 O O . GLY A 1 123 ? -5.453 8.944 -15.292 1.00 89.44 123 GLY A O 1
ATOM 920 N N . ALA A 1 124 ? -7.617 8.933 -14.752 1.00 91.81 124 ALA A N 1
ATOM 921 C CA . ALA A 1 124 ? -7.381 9.358 -13.369 1.00 91.81 124 ALA A CA 1
ATOM 922 C C . ALA A 1 124 ? -6.584 8.319 -12.559 1.00 91.81 124 ALA A C 1
ATOM 924 O O . ALA A 1 124 ? -5.661 8.680 -11.835 1.00 91.81 124 ALA A O 1
ATOM 925 N N . GLN A 1 125 ? -6.911 7.037 -12.721 1.00 92.56 125 GLN A N 1
ATOM 926 C CA . GLN A 1 125 ? -6.268 5.934 -12.009 1.00 92.56 125 GLN A CA 1
ATOM 927 C C . GLN A 1 125 ? -4.907 5.576 -12.607 1.00 92.56 125 GLN A C 1
ATOM 929 O O . GLN A 1 125 ? -3.975 5.266 -11.867 1.00 92.56 125 GLN A O 1
ATOM 934 N N . ASP A 1 126 ? -4.750 5.745 -13.920 1.00 91.12 126 ASP A N 1
ATOM 935 C CA . ASP A 1 126 ? -3.447 5.681 -14.587 1.00 91.12 126 ASP A CA 1
ATOM 936 C C . ASP A 1 126 ? -2.507 6.783 -14.070 1.00 91.12 126 ASP A C 1
ATOM 938 O O . ASP A 1 126 ? -1.347 6.524 -13.742 1.00 91.12 126 ASP A O 1
ATOM 942 N N . ASN A 1 127 ? -3.020 8.012 -13.937 1.00 92.88 127 ASN A N 1
ATOM 943 C CA . ASN A 1 127 ? -2.261 9.143 -13.405 1.00 92.88 127 ASN A CA 1
ATOM 944 C C . ASN A 1 127 ? -1.873 8.932 -11.939 1.00 92.88 127 ASN A C 1
ATOM 946 O O . ASN A 1 127 ? -0.734 9.218 -11.581 1.00 92.88 127 ASN A O 1
ATOM 950 N N . LEU A 1 128 ? -2.781 8.400 -11.114 1.00 95.19 128 LEU A N 1
ATOM 951 C CA . LEU A 1 128 ? -2.484 8.040 -9.728 1.00 95.19 128 LEU A CA 1
ATOM 952 C C . LEU A 1 128 ? -1.385 6.974 -9.649 1.00 95.19 128 LEU A C 1
ATOM 954 O O . LEU A 1 128 ? -0.408 7.161 -8.933 1.00 95.19 128 LEU A O 1
ATOM 958 N N . GLN A 1 129 ? -1.501 5.886 -10.413 1.00 93.62 129 GLN A N 1
ATOM 959 C CA . GLN A 1 129 ? -0.491 4.824 -10.422 1.00 93.62 129 GLN A CA 1
ATOM 960 C C . GLN A 1 129 ? 0.885 5.338 -10.862 1.00 93.62 129 GLN A C 1
ATOM 962 O O . GLN A 1 129 ? 1.902 4.948 -10.289 1.00 93.62 129 GLN A O 1
ATOM 967 N N . THR A 1 130 ? 0.916 6.237 -11.848 1.00 92.50 130 THR A N 1
ATOM 968 C CA . THR A 1 130 ? 2.165 6.850 -12.315 1.00 92.50 130 THR A CA 1
ATOM 969 C C . THR A 1 130 ? 2.746 7.802 -11.265 1.00 92.50 130 THR A C 1
ATOM 971 O O . THR A 1 130 ? 3.949 7.774 -11.029 1.00 92.50 130 THR A O 1
ATOM 974 N N . ALA A 1 131 ? 1.907 8.593 -10.585 1.00 94.31 131 ALA A N 1
ATOM 975 C CA . ALA A 1 131 ? 2.334 9.447 -9.476 1.00 94.31 131 ALA A CA 1
ATOM 976 C C . ALA A 1 131 ? 2.933 8.625 -8.321 1.00 94.31 131 ALA A C 1
ATOM 978 O O . ALA A 1 131 ? 3.990 8.975 -7.810 1.00 94.31 131 ALA A O 1
ATOM 979 N N . ILE A 1 132 ? 2.321 7.486 -7.972 1.00 95.19 132 ILE A N 1
ATOM 980 C CA . ILE A 1 132 ? 2.866 6.547 -6.978 1.00 95.19 132 ILE A CA 1
ATOM 981 C C . ILE A 1 132 ? 4.263 6.062 -7.395 1.00 95.19 132 ILE A C 1
ATOM 983 O O . ILE A 1 132 ? 5.177 6.043 -6.577 1.00 95.19 132 ILE A O 1
ATOM 987 N N . TRP A 1 133 ? 4.465 5.684 -8.659 1.00 93.62 133 TRP A N 1
ATOM 988 C CA . TRP A 1 133 ? 5.778 5.224 -9.128 1.00 93.62 133 TRP A CA 1
ATOM 989 C C . TRP A 1 133 ? 6.837 6.328 -9.190 1.00 93.62 133 TRP A C 1
ATOM 991 O O . TRP A 1 133 ? 8.010 6.026 -8.967 1.00 93.62 133 TRP A O 1
ATOM 1001 N N . GLU A 1 134 ? 6.452 7.578 -9.456 1.00 93.69 134 GLU A N 1
ATOM 1002 C CA . GLU A 1 134 ? 7.360 8.728 -9.347 1.00 93.69 134 GLU A CA 1
ATOM 1003 C C . GLU A 1 134 ? 7.801 8.939 -7.894 1.00 93.69 134 GLU A C 1
ATOM 1005 O O . GLU A 1 134 ? 8.998 9.024 -7.633 1.00 93.69 134 GLU A O 1
ATOM 1010 N N . GLU A 1 135 ? 6.866 8.931 -6.937 1.00 94.19 135 GLU A N 1
ATOM 1011 C CA . GLU A 1 135 ? 7.174 9.064 -5.502 1.00 94.19 135 GLU A CA 1
ATOM 1012 C C . GLU A 1 135 ? 8.139 7.980 -5.012 1.00 94.19 135 GLU A C 1
ATOM 1014 O O . GLU A 1 135 ? 9.016 8.224 -4.182 1.00 94.19 135 GLU A O 1
ATOM 1019 N N . LEU A 1 136 ? 8.016 6.773 -5.559 1.00 93.44 136 LEU A N 1
ATOM 1020 C CA . LEU A 1 136 ? 8.891 5.643 -5.253 1.00 93.44 136 LEU A CA 1
ATOM 1021 C C . LEU A 1 136 ? 10.231 5.679 -6.012 1.00 93.44 136 LEU A C 1
ATOM 1023 O O . LEU A 1 136 ? 11.085 4.821 -5.786 1.00 93.44 136 LEU A O 1
ATOM 1027 N N . GLY A 1 137 ? 10.431 6.655 -6.902 1.00 91.69 137 GLY A N 1
ATOM 1028 C CA . GLY A 1 137 ? 11.654 6.842 -7.684 1.00 91.69 137 GLY A CA 1
ATOM 1029 C C . GLY A 1 137 ? 11.830 5.853 -8.840 1.00 91.69 137 GLY A C 1
ATOM 1030 O O . GLY A 1 137 ? 12.941 5.696 -9.348 1.00 91.69 137 GLY A O 1
ATOM 1031 N N . TYR A 1 138 ? 10.764 5.161 -9.252 1.00 88.06 138 TYR A N 1
ATOM 1032 C CA . TYR A 1 138 ? 10.792 4.242 -10.397 1.00 88.06 138 TYR A CA 1
ATOM 1033 C C . TYR A 1 138 ? 10.570 4.939 -11.736 1.00 88.06 138 TYR A C 1
ATOM 1035 O O . TYR A 1 138 ? 10.912 4.391 -12.785 1.00 88.06 138 TYR A O 1
ATOM 1043 N N . TRP A 1 139 ? 9.987 6.130 -11.696 1.00 77.56 139 TRP A N 1
ATOM 1044 C CA . TRP A 1 139 ? 9.793 6.991 -12.845 1.00 77.56 139 TRP A CA 1
ATOM 1045 C C . TRP A 1 139 ? 10.670 8.231 -12.675 1.00 77.56 139 TRP A C 1
ATOM 1047 O O . TRP A 1 139 ? 10.985 8.622 -11.555 1.00 77.56 139 TRP A O 1
ATOM 1057 N N . THR A 1 140 ? 11.169 8.786 -13.777 1.00 65.12 140 THR A N 1
ATOM 1058 C CA . THR A 1 140 ? 11.956 10.024 -13.741 1.00 65.12 140 THR A CA 1
ATOM 1059 C C . THR A 1 140 ? 11.149 11.123 -14.417 1.00 65.12 140 THR A C 1
ATOM 1061 O O . THR A 1 140 ? 10.742 10.962 -15.573 1.00 65.12 140 THR A O 1
ATOM 1064 N N . PHE A 1 141 ? 10.941 12.239 -13.712 1.00 53.31 141 PHE A N 1
ATOM 1065 C CA . PHE A 1 141 ? 10.335 13.472 -14.220 1.00 53.31 141 PHE A CA 1
ATOM 1066 C C . PHE A 1 141 ? 10.697 13.768 -15.690 1.00 53.31 141 PHE A C 1
ATOM 1068 O O . PHE A 1 141 ? 11.851 14.019 -16.041 1.00 53.31 141 PHE A O 1
ATOM 1075 N N . GLY A 1 142 ? 9.681 13.763 -16.559 1.00 57.12 142 GLY A N 1
ATOM 1076 C CA . GLY A 1 142 ? 9.814 14.070 -17.991 1.00 57.12 142 GLY A CA 1
ATOM 1077 C C . GLY A 1 142 ? 8.713 13.481 -18.878 1.00 57.12 142 GLY A C 1
ATOM 1078 O O . GLY A 1 142 ? 8.513 13.954 -19.994 1.00 57.12 142 GLY A O 1
ATOM 1079 N N . GLN A 1 143 ? 7.976 12.482 -18.379 1.00 73.12 143 GLN A N 1
ATOM 1080 C CA . GLN A 1 143 ? 6.864 11.835 -19.099 1.00 73.12 143 GLN A CA 1
ATOM 1081 C C . GLN A 1 143 ? 5.550 11.778 -18.305 1.00 73.12 143 GLN A C 1
ATOM 1083 O O . GLN A 1 143 ? 4.584 11.169 -18.761 1.00 73.12 143 GLN A O 1
ATOM 1088 N N . LEU A 1 144 ? 5.495 12.408 -17.128 1.00 83.44 144 LEU A N 1
ATOM 1089 C CA . LEU A 1 144 ? 4.253 12.520 -16.368 1.00 83.44 144 LEU A CA 1
ATOM 1090 C C . LEU A 1 144 ? 3.245 13.367 -17.144 1.00 83.44 144 LEU A C 1
ATOM 1092 O O . LEU A 1 144 ? 3.583 14.408 -17.712 1.00 83.44 144 LEU A O 1
ATOM 1096 N N . SER A 1 145 ? 1.983 12.947 -17.125 1.00 90.75 145 SER A N 1
ATOM 1097 C CA . SER A 1 145 ? 0.898 13.839 -17.514 1.00 90.75 145 SER A CA 1
ATOM 1098 C C . SER A 1 145 ? 0.846 15.032 -16.548 1.00 90.75 145 SER A C 1
ATOM 1100 O O . SER A 1 145 ? 1.244 14.925 -15.385 1.00 90.75 145 SER A O 1
ATOM 1102 N N . ALA A 1 146 ? 0.298 16.165 -16.996 1.00 93.38 146 ALA A N 1
ATOM 1103 C CA . ALA A 1 146 ? 0.117 17.336 -16.132 1.00 93.38 146 ALA A CA 1
ATOM 1104 C C . ALA A 1 146 ? -0.698 17.006 -14.864 1.00 93.38 146 ALA A C 1
ATOM 1106 O O . ALA A 1 146 ? -0.454 17.564 -13.799 1.00 93.38 146 ALA A O 1
ATOM 1107 N N . THR A 1 147 ? -1.641 16.063 -14.966 1.00 93.69 147 THR A N 1
ATOM 1108 C CA . THR A 1 147 ? -2.433 15.590 -13.827 1.00 93.69 147 THR A CA 1
ATOM 1109 C C . THR A 1 147 ? -1.593 14.782 -12.844 1.00 93.69 147 THR A C 1
ATOM 1111 O O . THR A 1 147 ? -1.660 15.049 -11.651 1.00 93.69 147 THR A O 1
ATOM 1114 N N . ALA A 1 148 ? -0.779 13.832 -13.315 1.00 93.50 148 ALA A N 1
ATOM 1115 C CA . ALA A 1 148 ? 0.089 13.054 -12.430 1.00 93.50 148 ALA A CA 1
ATOM 1116 C C . ALA A 1 148 ? 1.116 13.953 -11.719 1.00 93.50 148 ALA A C 1
ATOM 1118 O O . ALA A 1 148 ? 1.350 13.799 -10.525 1.00 93.50 148 ALA A O 1
ATOM 1119 N N . GLN A 1 149 ? 1.656 14.959 -12.416 1.00 94.50 149 GLN A N 1
ATOM 1120 C CA . GLN A 1 149 ? 2.568 15.936 -11.816 1.00 94.50 149 GLN A CA 1
ATOM 1121 C C . GLN A 1 149 ? 1.899 16.790 -10.724 1.00 94.50 149 GLN A C 1
ATOM 1123 O O . GLN A 1 149 ? 2.525 17.084 -9.704 1.00 94.50 149 GLN A O 1
ATOM 1128 N N . ALA A 1 150 ? 0.634 17.179 -10.915 1.00 95.94 150 ALA A N 1
ATOM 1129 C CA . ALA A 1 150 ? -0.121 17.910 -9.900 1.00 95.94 150 ALA A CA 1
ATOM 1130 C C . ALA A 1 150 ? -0.334 17.070 -8.629 1.00 95.94 150 ALA A C 1
ATOM 1132 O O . ALA A 1 150 ? -0.168 17.594 -7.532 1.00 95.94 150 ALA A O 1
ATOM 1133 N N . LEU A 1 151 ? -0.623 15.771 -8.782 1.00 96.69 151 LEU A N 1
ATOM 1134 C CA . LEU A 1 151 ? -0.778 14.836 -7.662 1.00 96.69 151 LEU A CA 1
ATOM 1135 C C . LEU A 1 151 ? 0.511 14.703 -6.840 1.00 96.69 151 LEU A C 1
ATOM 1137 O O . LEU A 1 151 ? 0.467 14.840 -5.621 1.00 96.69 151 LEU A O 1
ATOM 1141 N N . VAL A 1 152 ? 1.654 14.491 -7.502 1.00 95.81 152 VAL A N 1
ATOM 1142 C CA . VAL A 1 152 ? 2.975 14.423 -6.844 1.00 95.81 152 VAL A CA 1
ATOM 1143 C C . VAL A 1 152 ? 3.266 15.720 -6.085 1.00 95.81 152 VAL A C 1
ATOM 1145 O O . VAL A 1 152 ? 3.577 15.699 -4.901 1.00 95.81 152 VAL A O 1
ATOM 1148 N N . THR A 1 153 ? 3.043 16.874 -6.723 1.00 96.44 153 THR A N 1
ATOM 1149 C CA . THR A 1 153 ? 3.257 18.183 -6.079 1.00 96.44 153 THR A CA 1
ATOM 1150 C C . THR A 1 153 ? 2.399 18.351 -4.820 1.00 96.44 153 THR A C 1
ATOM 1152 O O . THR A 1 153 ? 2.856 18.898 -3.819 1.00 96.44 153 THR A O 1
ATOM 1155 N N . GLU A 1 154 ? 1.143 17.905 -4.852 1.00 97.31 154 GLU A N 1
ATOM 1156 C CA . GLU A 1 154 ? 0.259 17.963 -3.688 1.00 97.31 154 GLU A CA 1
ATOM 1157 C C . GLU A 1 154 ? 0.721 17.019 -2.567 1.00 97.31 154 GLU A C 1
ATOM 1159 O O . GLU A 1 154 ? 0.720 17.405 -1.395 1.00 97.31 154 GLU A O 1
ATOM 1164 N N . ALA A 1 155 ? 1.165 15.811 -2.922 1.00 97.19 155 ALA A N 1
ATOM 1165 C CA . ALA A 1 155 ? 1.690 14.838 -1.974 1.00 97.19 155 ALA A CA 1
ATOM 1166 C C . ALA A 1 155 ? 2.978 15.328 -1.294 1.00 97.19 155 ALA A C 1
ATOM 1168 O O . ALA A 1 155 ? 3.079 15.247 -0.068 1.00 97.19 155 ALA A O 1
ATOM 1169 N N . ASP A 1 156 ? 3.899 15.924 -2.054 1.00 96.06 156 ASP A N 1
ATOM 1170 C CA . ASP A 1 156 ? 5.144 16.526 -1.560 1.00 96.06 156 ASP A CA 1
ATOM 1171 C C . ASP A 1 156 ? 4.912 17.666 -0.557 1.00 96.06 156 ASP A C 1
ATOM 1173 O O . ASP A 1 156 ? 5.690 17.862 0.381 1.00 96.06 156 ASP A O 1
ATOM 1177 N N . LEU A 1 157 ? 3.832 18.430 -0.735 1.00 96.88 157 LEU A N 1
ATOM 1178 C CA . LEU A 1 157 ? 3.453 19.518 0.170 1.00 96.88 157 LEU A CA 1
ATOM 1179 C C . LEU A 1 157 ? 2.686 19.028 1.406 1.00 96.88 157 LEU A C 1
ATOM 1181 O O . LEU A 1 157 ? 2.489 19.790 2.361 1.00 96.88 157 LEU A O 1
ATOM 1185 N N . SER A 1 158 ? 2.235 17.775 1.410 1.00 96.56 158 SER A N 1
ATOM 1186 C CA . SER A 1 158 ? 1.413 17.233 2.481 1.00 96.56 158 SER A CA 1
ATOM 1187 C C . SER A 1 158 ? 2.220 16.925 3.740 1.00 96.56 158 SER A C 1
ATOM 1189 O O . SER A 1 158 ? 3.299 16.336 3.724 1.00 96.56 158 SER A O 1
ATOM 1191 N N . THR A 1 159 ? 1.641 17.266 4.892 1.00 95.69 159 THR A N 1
ATOM 1192 C CA . THR A 1 159 ? 2.165 16.890 6.216 1.00 95.69 159 THR A CA 1
ATOM 1193 C C . THR A 1 159 ? 1.311 15.827 6.902 1.00 95.69 159 THR A C 1
ATOM 1195 O O . THR A 1 159 ? 1.579 15.475 8.053 1.00 95.69 159 THR A O 1
ATOM 1198 N N . ALA A 1 160 ? 0.313 15.274 6.209 1.00 94.75 160 ALA A N 1
ATOM 1199 C CA . ALA A 1 160 ? -0.516 14.204 6.742 1.00 94.75 160 ALA A CA 1
ATOM 1200 C C . ALA A 1 160 ? 0.270 12.885 6.862 1.00 94.75 160 ALA A C 1
ATOM 1202 O O . ALA A 1 160 ? 1.355 12.714 6.294 1.00 94.75 160 ALA A O 1
ATOM 1203 N N . ASN A 1 161 ? -0.241 11.951 7.660 1.00 94.38 161 ASN A N 1
ATOM 1204 C CA . ASN A 1 161 ? 0.324 10.613 7.775 1.00 94.38 161 ASN A CA 1
ATOM 1205 C C . ASN A 1 161 ? -0.807 9.587 7.809 1.00 94.38 161 ASN A C 1
ATOM 1207 O O . ASN A 1 161 ? -1.437 9.400 8.846 1.00 94.38 161 ASN A O 1
ATOM 1211 N N . TYR A 1 162 ? -1.020 8.941 6.668 1.00 96.12 162 TYR A N 1
ATOM 1212 C CA . TYR A 1 162 ? -2.042 7.915 6.468 1.00 96.12 162 TYR A CA 1
ATOM 1213 C C . TYR A 1 162 ? -1.431 6.520 6.298 1.00 96.12 162 TYR A C 1
ATOM 1215 O O . TYR A 1 162 ? -2.101 5.605 5.846 1.00 96.12 162 TYR A O 1
ATOM 1223 N N . VAL A 1 163 ? -0.142 6.331 6.614 1.00 95.50 163 VAL A N 1
ATOM 1224 C CA . VAL A 1 163 ? 0.575 5.071 6.328 1.00 95.50 163 VAL A CA 1
ATOM 1225 C C . VAL A 1 163 ? -0.124 3.858 6.953 1.00 95.50 163 VAL A C 1
ATOM 1227 O O . VAL A 1 163 ? -0.201 2.808 6.317 1.00 95.50 163 VAL A O 1
ATOM 1230 N N . ALA A 1 164 ? -0.685 4.028 8.153 1.00 94.44 164 ALA A N 1
ATOM 1231 C CA . ALA A 1 164 ? -1.381 2.974 8.884 1.00 94.44 164 ALA A CA 1
ATOM 1232 C C . ALA A 1 164 ? -2.796 2.656 8.366 1.00 94.44 164 ALA A C 1
ATOM 1234 O O . ALA A 1 164 ? -3.378 1.660 8.794 1.00 94.44 164 ALA A O 1
ATOM 1235 N N . ASP A 1 165 ? -3.334 3.452 7.437 1.00 94.56 165 ASP A N 1
ATOM 1236 C CA . ASP A 1 165 ? -4.658 3.228 6.837 1.00 94.56 165 ASP A CA 1
ATOM 1237 C C . ASP A 1 165 ? -4.619 2.149 5.737 1.00 94.56 165 ASP A C 1
ATOM 1239 O O . ASP A 1 165 ? -5.655 1.759 5.190 1.00 94.56 165 ASP A O 1
ATOM 1243 N N . PHE A 1 166 ? -3.426 1.651 5.400 1.00 96.25 166 PHE A N 1
ATOM 1244 C CA . PHE A 1 166 ? -3.200 0.756 4.272 1.00 96.25 166 PHE A CA 1
ATOM 1245 C C . PHE A 1 166 ? -2.497 -0.531 4.678 1.00 96.25 166 PHE A C 1
ATOM 1247 O O . PHE A 1 166 ? -1.667 -0.570 5.588 1.00 96.25 166 PHE A O 1
ATOM 1254 N N . TYR A 1 167 ? -2.801 -1.589 3.934 1.00 96.81 167 TYR A N 1
ATOM 1255 C CA . TYR A 1 167 ? -2.000 -2.796 3.905 1.00 96.81 167 TYR A CA 1
ATOM 1256 C C . TYR A 1 167 ? -0.897 -2.659 2.868 1.00 96.81 167 TYR A C 1
ATOM 1258 O O . TYR A 1 167 ? -1.158 -2.593 1.670 1.00 96.81 167 TYR A O 1
ATOM 1266 N N . TRP A 1 168 ? 0.339 -2.683 3.353 1.00 97.25 168 TRP A N 1
ATOM 1267 C CA . TRP A 1 168 ? 1.557 -2.761 2.559 1.00 97.25 168 TRP A CA 1
ATOM 1268 C C . TRP A 1 168 ? 1.881 -4.233 2.354 1.00 97.25 168 TRP A C 1
ATOM 1270 O O . TRP A 1 168 ? 2.254 -4.936 3.298 1.00 97.25 168 TRP A O 1
ATOM 1280 N N . ILE A 1 169 ? 1.653 -4.718 1.139 1.00 97.62 169 ILE A N 1
ATOM 1281 C CA . ILE A 1 169 ? 1.625 -6.141 0.814 1.00 97.62 169 ILE A CA 1
ATOM 1282 C C . ILE A 1 169 ? 2.882 -6.454 0.006 1.00 97.62 169 ILE A C 1
ATOM 1284 O O . ILE A 1 169 ? 3.104 -5.906 -1.069 1.00 97.62 169 ILE A O 1
ATOM 1288 N N . SER A 1 170 ? 3.714 -7.358 0.518 1.00 97.69 170 SER A N 1
ATOM 1289 C CA . SER A 1 170 ? 4.887 -7.897 -0.179 1.00 97.69 170 SER A CA 1
ATOM 1290 C C . SER A 1 170 ? 4.637 -9.365 -0.520 1.00 97.69 170 SER A C 1
ATOM 1292 O O . SER A 1 170 ? 4.950 -10.234 0.303 1.00 97.69 170 SER A O 1
ATOM 1294 N N . PRO A 1 171 ? 4.040 -9.677 -1.685 1.00 97.56 171 PRO A N 1
ATOM 1295 C CA . PRO A 1 171 ? 3.810 -11.053 -2.083 1.00 97.56 171 PRO A CA 1
ATOM 1296 C C . PRO A 1 171 ? 5.132 -11.736 -2.449 1.00 97.56 171 PRO A C 1
ATOM 1298 O O . PRO A 1 171 ? 6.067 -11.109 -2.947 1.00 97.56 171 PRO A O 1
ATOM 1301 N N . TYR A 1 172 ? 5.221 -13.034 -2.196 1.00 97.12 172 TYR A N 1
ATOM 1302 C CA . TYR A 1 172 ? 6.387 -13.859 -2.470 1.00 97.12 172 TYR A CA 1
ATOM 1303 C C . TYR A 1 172 ? 5.996 -15.301 -2.787 1.00 97.12 172 TYR A C 1
ATOM 1305 O O . TYR A 1 172 ? 4.938 -15.807 -2.394 1.00 97.12 172 TYR A O 1
ATOM 1313 N N . SER A 1 173 ? 6.906 -15.979 -3.475 1.00 95.38 173 SER A N 1
ATOM 1314 C CA . SER A 1 173 ? 6.944 -17.436 -3.562 1.00 95.38 173 SER A CA 1
ATOM 1315 C C . SER A 1 173 ? 8.100 -17.978 -2.718 1.00 95.38 173 SER A C 1
ATOM 1317 O O . SER A 1 173 ? 8.961 -17.218 -2.267 1.00 95.38 173 SER A O 1
ATOM 1319 N N . LEU A 1 174 ? 8.074 -19.277 -2.422 1.00 94.56 174 LEU A N 1
ATOM 1320 C CA . LEU A 1 174 ? 9.190 -19.934 -1.751 1.00 94.56 174 LEU A CA 1
ATOM 1321 C C . LEU A 1 174 ? 10.057 -20.637 -2.788 1.00 94.56 174 LEU A C 1
ATOM 1323 O O . LEU A 1 174 ? 9.536 -21.417 -3.586 1.00 94.56 174 LEU A O 1
ATOM 1327 N N . ASP A 1 175 ? 11.362 -20.393 -2.737 1.00 94.31 175 ASP A N 1
ATOM 1328 C CA . ASP A 1 175 ? 12.331 -21.159 -3.513 1.00 94.31 175 ASP A CA 1
ATOM 1329 C C . ASP A 1 175 ? 12.481 -22.598 -2.967 1.00 94.31 175 ASP A C 1
ATOM 1331 O O . ASP A 1 175 ? 11.904 -22.977 -1.939 1.00 94.31 175 ASP A O 1
ATOM 1335 N N . SER A 1 176 ? 13.289 -23.422 -3.641 1.00 94.94 176 SER A N 1
ATOM 1336 C CA . SER A 1 176 ? 13.542 -24.816 -3.240 1.00 94.94 176 SER A CA 1
ATOM 1337 C C . SER A 1 176 ? 14.179 -24.969 -1.852 1.00 94.94 176 SER A C 1
ATOM 1339 O O . SER A 1 176 ? 14.138 -26.056 -1.280 1.00 94.94 176 SER A O 1
ATOM 1341 N N . ASN A 1 177 ? 14.775 -23.903 -1.319 1.00 95.38 177 ASN A N 1
ATOM 1342 C CA . ASN A 1 177 ? 15.440 -23.850 -0.021 1.00 95.38 177 ASN A CA 1
ATOM 1343 C C . ASN A 1 177 ? 14.563 -23.186 1.060 1.00 95.38 177 ASN A C 1
ATOM 1345 O O . ASN A 1 177 ? 15.004 -23.041 2.200 1.00 95.38 177 ASN A O 1
ATOM 1349 N N . GLY A 1 178 ? 13.333 -22.779 0.725 1.00 93.69 178 GLY A N 1
ATOM 1350 C CA . GLY A 1 178 ? 12.432 -22.050 1.618 1.00 93.69 178 GLY A CA 1
ATOM 1351 C C . GLY A 1 178 ? 12.749 -20.556 1.760 1.00 93.69 178 GLY A C 1
ATOM 1352 O O . GLY A 1 178 ? 12.181 -19.899 2.635 1.00 93.69 178 GLY A O 1
ATOM 1353 N N . GLY A 1 179 ? 13.634 -20.012 0.923 1.00 94.88 179 GLY A N 1
ATOM 1354 C CA . GLY A 1 179 ? 13.877 -18.579 0.794 1.00 94.88 179 GLY A CA 1
ATOM 1355 C C . GLY A 1 179 ? 12.686 -17.863 0.157 1.00 94.88 179 GLY A C 1
ATOM 1356 O O . GLY A 1 179 ? 11.950 -18.444 -0.640 1.00 94.88 179 GLY A O 1
ATOM 1357 N N . LYS A 1 180 ? 12.465 -16.599 0.535 1.00 96.00 180 LYS A N 1
ATOM 1358 C CA . LYS A 1 180 ? 11.392 -15.772 -0.032 1.00 96.00 180 LYS A CA 1
ATOM 1359 C C . LYS A 1 180 ? 11.871 -15.109 -1.318 1.00 96.00 180 LYS A C 1
ATOM 1361 O O . LYS A 1 180 ? 12.775 -14.278 -1.281 1.00 96.00 180 LYS A O 1
ATOM 1366 N N . GLU A 1 181 ? 11.213 -15.420 -2.425 1.00 95.69 181 GLU A N 1
ATOM 1367 C CA . GLU A 1 181 ? 11.362 -14.707 -3.689 1.00 95.69 181 GLU A CA 1
ATOM 1368 C C . GLU A 1 181 ? 10.184 -13.744 -3.846 1.00 95.69 181 GLU A C 1
ATOM 1370 O O . GLU A 1 181 ? 9.071 -14.148 -4.196 1.00 95.69 181 GLU A O 1
ATOM 1375 N N . TYR A 1 182 ? 10.414 -12.473 -3.509 1.00 95.88 182 TYR A N 1
ATOM 1376 C CA . TYR A 1 182 ? 9.386 -11.440 -3.597 1.00 95.88 182 TYR A CA 1
ATOM 1377 C C . TYR A 1 182 ? 9.043 -11.109 -5.050 1.00 95.88 182 TYR A C 1
ATOM 1379 O O . TYR A 1 182 ? 9.927 -10.901 -5.883 1.00 95.88 182 TYR A O 1
ATOM 1387 N N . VAL A 1 183 ? 7.745 -11.006 -5.316 1.00 95.06 183 VAL A N 1
ATOM 1388 C CA . VAL A 1 183 ? 7.184 -10.497 -6.574 1.00 95.06 183 VAL A CA 1
ATOM 1389 C C . VAL A 1 183 ? 6.734 -9.045 -6.384 1.00 95.06 183 VAL A C 1
ATOM 1391 O O . VAL A 1 183 ? 7.032 -8.443 -5.357 1.00 95.06 183 VAL A O 1
ATOM 1394 N N . GLN A 1 184 ? 6.041 -8.465 -7.367 1.00 94.56 184 GLN A N 1
ATOM 1395 C CA . GLN A 1 184 ? 5.583 -7.075 -7.301 1.00 94.56 184 GLN A CA 1
ATOM 1396 C C . GLN A 1 184 ? 4.748 -6.786 -6.043 1.00 94.56 184 GLN A C 1
ATOM 1398 O O . GLN A 1 184 ? 3.704 -7.403 -5.820 1.00 94.56 184 GLN A O 1
ATOM 1403 N N . ALA A 1 185 ? 5.207 -5.817 -5.256 1.00 96.31 185 ALA A N 1
ATOM 1404 C CA . ALA A 1 185 ? 4.533 -5.291 -4.084 1.00 96.31 185 ALA A CA 1
ATOM 1405 C C . ALA A 1 185 ? 3.236 -4.596 -4.468 1.00 96.31 185 ALA A C 1
ATOM 1407 O O . ALA A 1 185 ? 3.113 -4.005 -5.543 1.00 96.31 185 ALA A O 1
ATOM 1408 N N . GLN A 1 186 ? 2.293 -4.652 -3.543 1.00 96.31 186 GLN A N 1
ATOM 1409 C CA . GLN A 1 186 ? 0.952 -4.135 -3.709 1.00 96.31 186 GLN A CA 1
ATOM 1410 C C . GLN A 1 186 ? 0.559 -3.309 -2.487 1.00 96.31 186 GLN A C 1
ATOM 1412 O O . GLN A 1 186 ? 1.138 -3.451 -1.402 1.00 96.31 186 GLN A O 1
ATOM 1417 N N . VAL A 1 187 ? -0.432 -2.448 -2.659 1.00 97.00 187 VAL A N 1
ATOM 1418 C CA . VAL A 1 187 ? -1.040 -1.705 -1.562 1.00 97.00 187 VAL A CA 1
ATOM 1419 C C . VAL A 1 187 ? -2.550 -1.704 -1.714 1.00 97.00 187 VAL A C 1
ATOM 1421 O O . VAL A 1 187 ? -3.083 -1.405 -2.780 1.00 97.00 187 VAL A O 1
ATOM 1424 N N . GLY A 1 188 ? -3.231 -2.017 -0.619 1.00 96.25 188 GL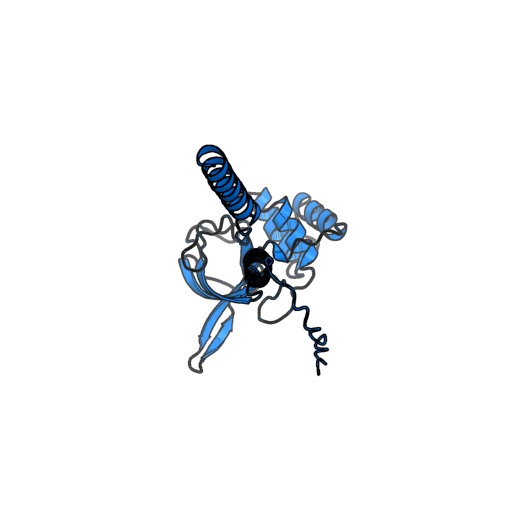Y A N 1
ATOM 1425 C CA . GLY A 1 188 ? -4.685 -1.997 -0.535 1.00 96.25 188 GLY A CA 1
ATOM 1426 C C . GLY A 1 188 ? -5.154 -1.285 0.731 1.00 96.25 188 GLY A C 1
ATOM 1427 O O . GLY A 1 188 ? -4.363 -1.078 1.656 1.00 96.25 188 GLY A O 1
ATOM 1428 N N . PRO A 1 189 ? -6.440 -0.925 0.822 1.00 95.25 189 PRO A N 1
ATOM 1429 C CA . PRO A 1 189 ? -6.988 -0.328 2.028 1.00 95.25 189 PRO A CA 1
ATOM 1430 C C . PRO A 1 189 ? -6.970 -1.352 3.163 1.00 95.25 189 PRO A C 1
ATOM 1432 O O . PRO A 1 189 ? -7.402 -2.496 2.985 1.00 95.25 189 PRO A O 1
ATOM 1435 N N . ALA A 1 190 ? -6.499 -0.944 4.340 1.00 91.44 190 ALA A N 1
ATOM 1436 C CA . ALA A 1 190 ? -6.709 -1.739 5.537 1.00 91.44 190 ALA A CA 1
ATOM 1437 C C . ALA A 1 190 ? -8.177 -1.572 5.971 1.00 91.44 190 ALA A C 1
ATOM 1439 O O . ALA A 1 190 ? -8.679 -0.445 6.010 1.00 91.44 190 ALA A O 1
ATOM 1440 N N . PRO A 1 191 ? -8.900 -2.655 6.308 1.00 79.69 191 PRO A N 1
ATOM 1441 C CA . PRO A 1 191 ? -10.170 -2.559 6.996 1.00 79.69 191 PRO A CA 1
ATOM 1442 C C . PRO A 1 191 ? -9.985 -1.699 8.239 1.00 79.69 191 PRO A C 1
ATOM 1444 O O . PRO A 1 191 ? -9.263 -2.073 9.166 1.00 79.69 191 PRO A O 1
ATOM 1447 N N . VAL A 1 192 ? -10.640 -0.540 8.248 1.00 75.19 192 VAL A N 1
ATOM 1448 C CA . VAL A 1 192 ? -10.741 0.275 9.451 1.00 75.19 192 VAL A CA 1
ATOM 1449 C C . VAL A 1 192 ? -11.457 -0.602 10.473 1.00 75.19 192 VAL A C 1
ATOM 1451 O O . VAL A 1 192 ? -12.572 -1.048 10.180 1.00 75.19 192 VAL A O 1
ATOM 1454 N N . PRO A 1 193 ? -10.841 -0.907 11.630 1.00 64.94 193 PRO A N 1
ATOM 1455 C CA . PRO A 1 193 ? -11.514 -1.679 12.654 1.00 64.94 193 PRO A CA 1
ATOM 1456 C C . PRO A 1 193 ? -12.852 -1.013 12.927 1.00 64.94 193 PRO A C 1
ATOM 1458 O O . PRO A 1 193 ? -12.881 0.196 13.181 1.00 64.94 193 PRO A O 1
ATOM 1461 N N . GLU A 1 194 ? -13.945 -1.775 12.813 1.00 69.06 194 GLU A N 1
ATOM 1462 C CA . GLU A 1 194 ? -15.268 -1.259 13.146 1.00 69.06 194 GLU A CA 1
ATOM 1463 C C . GLU A 1 194 ? -15.133 -0.538 14.480 1.00 69.06 194 GLU A C 1
ATOM 1465 O O . GLU A 1 194 ? -14.606 -1.128 15.436 1.00 69.06 194 GLU A O 1
ATOM 1470 N N . PRO A 1 195 ? -15.470 0.760 14.533 1.00 65.19 195 PRO A N 1
ATOM 1471 C CA . PRO A 1 195 ? -15.021 1.572 15.634 1.00 65.19 195 PRO A CA 1
ATOM 1472 C C . PRO A 1 195 ? -15.584 0.937 16.897 1.00 65.19 195 PRO A C 1
ATOM 1474 O O . PRO A 1 195 ? -16.784 0.681 17.005 1.00 65.19 195 PRO A O 1
ATOM 1477 N N . SER A 1 196 ? -14.701 0.644 17.852 1.00 76.69 196 SER A N 1
ATOM 1478 C CA . SER A 1 196 ? -15.057 0.039 19.140 1.00 76.69 196 SER A CA 1
ATOM 1479 C C . SER A 1 196 ? -16.144 0.838 19.863 1.00 76.69 196 SER A C 1
ATOM 1481 O O . SER A 1 196 ? -16.799 0.316 20.757 1.00 76.69 196 SER A O 1
ATOM 1483 N N . THR A 1 197 ? -16.401 2.070 19.420 1.00 79.88 197 THR A N 1
ATOM 1484 C CA . THR A 1 197 ? -17.568 2.885 19.743 1.00 79.88 197 THR A CA 1
ATOM 1485 C C . THR A 1 197 ? -18.902 2.188 19.477 1.00 79.88 197 THR A C 1
ATOM 1487 O O . THR A 1 197 ? -19.797 2.386 20.284 1.00 79.88 197 THR A O 1
ATOM 1490 N N . LEU A 1 198 ? -19.069 1.355 18.442 1.00 86.44 198 LEU A N 1
ATOM 1491 C CA . LEU A 1 198 ? -20.308 0.597 18.208 1.00 86.44 198 LEU A CA 1
ATOM 1492 C C . LEU A 1 198 ? -20.502 -0.488 19.265 1.00 86.44 198 LEU A C 1
ATOM 1494 O O . LEU A 1 198 ? -21.597 -0.639 19.808 1.00 86.44 198 LEU A O 1
ATOM 1498 N N . LEU A 1 199 ? -19.430 -1.198 19.617 1.00 85.06 199 LEU A N 1
ATOM 1499 C CA . LEU A 1 199 ? -19.466 -2.187 20.689 1.00 85.06 199 LEU A CA 1
ATOM 1500 C C . LEU A 1 199 ? -19.666 -1.513 22.051 1.00 85.06 199 LEU A C 1
ATOM 1502 O O . LEU A 1 199 ? -20.455 -1.987 22.863 1.00 85.06 199 LEU A O 1
ATOM 1506 N N . LEU A 1 200 ? -19.008 -0.378 22.287 1.00 86.06 200 LEU A N 1
ATOM 1507 C CA . LEU A 1 200 ? -19.118 0.405 23.516 1.00 86.06 200 LEU A CA 1
ATOM 1508 C C . LEU A 1 200 ? -20.497 1.064 23.643 1.00 86.06 200 LEU A C 1
ATOM 1510 O O . LEU A 1 200 ? -21.062 1.100 24.733 1.00 86.06 200 LEU A O 1
ATOM 1514 N N . LEU A 1 201 ? -21.080 1.508 22.528 1.00 91.50 201 LEU A N 1
ATOM 1515 C CA . LEU A 1 201 ? -22.459 1.978 22.439 1.00 91.50 201 LEU A CA 1
ATOM 1516 C C . LEU A 1 201 ? -23.431 0.835 22.744 1.00 91.50 201 LEU A C 1
ATOM 1518 O O . LEU A 1 201 ? -24.322 1.000 23.576 1.00 91.50 201 LEU A O 1
ATOM 1522 N N . GLY A 1 202 ? -23.232 -0.336 22.134 1.00 90.38 202 GLY A N 1
ATOM 1523 C CA . GLY A 1 202 ? -24.034 -1.532 22.394 1.00 90.38 202 GLY A CA 1
ATOM 1524 C C . GLY A 1 202 ? -23.971 -1.969 23.860 1.00 90.38 202 GLY A C 1
ATOM 1525 O O . GLY A 1 202 ? -25.005 -2.161 24.503 1.00 90.38 202 GLY A O 1
ATOM 1526 N N . ALA A 1 203 ? -22.767 -2.046 24.427 1.00 91.31 203 ALA A N 1
ATOM 1527 C CA . ALA A 1 203 ? -22.545 -2.377 25.831 1.00 91.31 203 ALA A CA 1
ATOM 1528 C C . ALA A 1 203 ? -23.134 -1.315 26.774 1.00 91.31 203 ALA A C 1
ATOM 1530 O O . ALA A 1 203 ? -23.752 -1.659 27.785 1.00 91.31 203 ALA A O 1
ATOM 1531 N N . GLY A 1 204 ? -23.008 -0.031 26.427 1.00 93.19 204 GLY A N 1
ATOM 1532 C CA . GLY A 1 204 ? -23.584 1.085 27.176 1.00 93.19 204 GLY A CA 1
ATO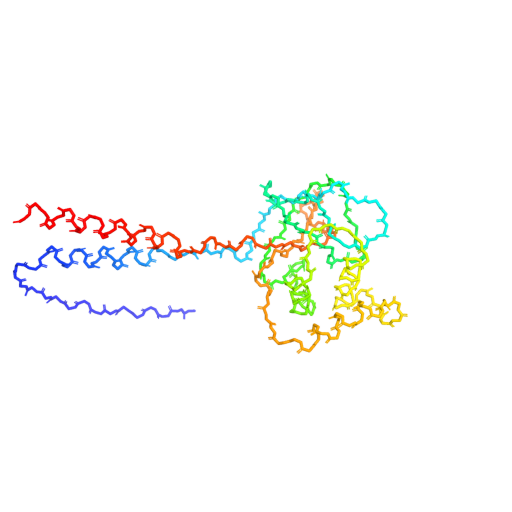M 1533 C C . GLY A 1 204 ? -25.111 1.023 27.236 1.00 93.19 204 GLY A C 1
ATOM 1534 O O . GLY A 1 204 ? -25.695 1.124 28.319 1.00 93.19 204 GLY A O 1
ATOM 1535 N N . LEU A 1 205 ? -25.768 0.774 26.098 1.00 94.81 205 LEU A N 1
ATOM 1536 C CA . LEU A 1 205 ? -27.222 0.603 26.026 1.00 94.81 205 LEU A CA 1
ATOM 1537 C C . LEU A 1 205 ? -27.694 -0.623 26.816 1.00 94.81 205 LEU A C 1
ATOM 1539 O O . LEU A 1 205 ? -28.681 -0.545 27.553 1.00 94.81 205 LEU A O 1
ATOM 1543 N N . PHE A 1 206 ? -26.967 -1.739 26.727 1.00 93.25 206 PHE A N 1
ATOM 1544 C CA . PHE A 1 206 ? -27.288 -2.945 27.488 1.00 93.25 206 PHE A CA 1
ATOM 1545 C C . PHE A 1 206 ? -27.151 -2.720 29.003 1.00 93.25 206 PHE A C 1
ATOM 1547 O O . PHE A 1 206 ? -28.023 -3.118 29.781 1.00 93.25 206 PHE A O 1
ATOM 1554 N N . GLY A 1 207 ? -26.103 -2.009 29.431 1.00 93.12 207 GLY A N 1
ATOM 1555 C CA . GLY A 1 207 ? -25.904 -1.617 30.826 1.00 93.12 207 GLY A CA 1
ATOM 1556 C C . GLY A 1 207 ? -27.054 -0.765 31.373 1.00 93.12 207 GLY A C 1
ATOM 1557 O O . GLY A 1 207 ? -27.573 -1.048 32.458 1.00 93.12 207 GLY A O 1
ATOM 1558 N N . LEU A 1 208 ? -27.515 0.226 30.601 1.00 90.88 208 LEU A N 1
ATOM 1559 C CA . LEU A 1 208 ? -28.662 1.066 30.966 1.00 90.88 208 LEU A CA 1
ATOM 1560 C C . LEU A 1 208 ? -29.967 0.265 31.061 1.00 90.88 208 LEU A C 1
ATOM 1562 O O . LEU A 1 208 ? -30.737 0.464 32.003 1.00 90.88 208 LEU A O 1
ATOM 1566 N N . ALA A 1 209 ? -30.207 -0.677 30.145 1.00 92.56 209 ALA A N 1
ATOM 1567 C CA . ALA A 1 209 ? -31.393 -1.532 30.181 1.00 92.56 209 ALA A CA 1
ATOM 1568 C C . ALA A 1 209 ? -31.436 -2.408 31.448 1.00 92.56 209 ALA A C 1
ATOM 1570 O O . ALA A 1 209 ? -32.470 -2.503 32.120 1.00 92.56 209 ALA A O 1
ATOM 1571 N N . VAL A 1 210 ? -30.301 -3.005 31.827 1.00 90.88 210 VAL A N 1
ATOM 1572 C CA . VAL A 1 210 ? -30.184 -3.809 33.055 1.00 90.88 210 VAL A CA 1
ATOM 1573 C C . VAL A 1 210 ? -30.382 -2.945 34.305 1.00 90.88 210 VAL A C 1
ATOM 1575 O O . VAL A 1 210 ? -31.109 -3.347 35.221 1.00 90.88 210 VAL A O 1
ATOM 1578 N N . ALA A 1 211 ? -29.793 -1.746 34.343 1.00 89.31 211 ALA A N 1
ATOM 1579 C CA . ALA A 1 211 ? -29.981 -0.802 35.444 1.00 89.31 211 ALA A CA 1
ATOM 1580 C C . ALA A 1 211 ? -31.449 -0.349 35.574 1.00 89.31 211 ALA A C 1
ATOM 1582 O O . ALA A 1 211 ? -31.994 -0.313 36.681 1.00 89.31 211 ALA A O 1
ATOM 1583 N N . GLY A 1 212 ? -32.116 -0.081 34.447 1.00 88.94 212 GLY A N 1
ATOM 1584 C CA . GLY A 1 212 ? -33.530 0.291 34.400 1.00 88.94 212 GLY A CA 1
ATOM 1585 C C . GLY A 1 212 ? -34.462 -0.810 34.914 1.00 88.94 212 GLY A C 1
ATOM 1586 O O . GLY A 1 212 ? -35.393 -0.525 35.667 1.00 88.94 212 GLY A O 1
ATOM 1587 N N . LYS A 1 213 ? -34.186 -2.081 34.587 1.00 86.38 213 LYS A N 1
ATOM 1588 C CA . LYS A 1 213 ? -34.979 -3.224 35.076 1.00 86.38 213 LYS A CA 1
ATOM 1589 C C . LYS A 1 213 ? -34.865 -3.407 36.592 1.00 86.38 213 LYS A C 1
ATOM 1591 O O . LYS A 1 213 ? -35.860 -3.713 37.241 1.00 86.38 213 LYS A O 1
ATOM 1596 N N . ARG A 1 214 ? -33.681 -3.183 37.173 1.00 80.19 214 ARG A N 1
ATOM 1597 C CA . ARG A 1 214 ? -33.476 -3.293 38.630 1.00 80.19 214 ARG A CA 1
ATOM 1598 C C . ARG A 1 214 ? -34.252 -2.240 39.420 1.00 80.19 214 ARG A C 1
ATOM 1600 O O . ARG A 1 214 ? -34.742 -2.558 40.493 1.00 80.19 214 ARG A O 1
ATOM 1607 N N . ARG A 1 215 ? -34.421 -1.031 38.874 1.00 76.00 215 ARG A N 1
ATOM 1608 C CA . ARG A 1 215 ? -35.205 0.041 39.510 1.00 76.00 215 ARG A CA 1
ATOM 1609 C C . ARG A 1 215 ? -36.713 -0.208 39.550 1.00 76.00 215 ARG A C 1
ATOM 1611 O O . ARG A 1 215 ? -37.371 0.390 40.381 1.00 76.00 215 ARG A O 1
ATOM 1618 N N . LYS A 1 216 ? -37.265 -1.038 38.660 1.00 71.88 216 LYS A N 1
ATOM 1619 C CA . LYS A 1 216 ? -38.704 -1.371 38.675 1.00 71.88 216 LYS A CA 1
ATOM 1620 C C . LYS A 1 216 ? -39.068 -2.480 39.666 1.00 71.88 216 LYS A C 1
ATOM 1622 O O . LYS A 1 216 ? -40.242 -2.636 39.973 1.00 71.88 216 LYS A O 1
ATOM 1627 N N . ASN A 1 217 ? -38.084 -3.255 40.119 1.00 63.62 217 ASN A N 1
ATOM 1628 C CA . ASN A 1 217 ? -38.288 -4.407 41.001 1.00 63.62 217 ASN A CA 1
ATOM 1629 C C . ASN A 1 217 ? -37.867 -4.134 42.459 1.00 63.62 217 ASN A C 1
ATOM 1631 O O . ASN A 1 217 ? -37.868 -5.066 43.261 1.00 63.62 217 ASN A O 1
ATOM 1635 N N . ALA A 1 218 ? -37.457 -2.904 42.771 1.00 53.09 218 ALA A N 1
ATOM 1636 C CA . ALA A 1 218 ? -37.134 -2.414 44.110 1.00 53.09 218 ALA A CA 1
ATOM 1637 C C . ALA A 1 218 ? -38.158 -1.346 44.497 1.00 53.09 218 ALA A C 1
ATOM 1639 O O . ALA A 1 218 ? -38.518 -1.301 45.690 1.00 53.09 218 ALA A O 1
#

Foldseek 3Di:
DDDDDDDDDDDDDDPDCPVVVVVVVVVVVVVVVPPPDDDQKDKWKKFFAQPDDDDFFAWRAQIDTNPHGFQTKGWQDDVFDDDHRDIFIKMKGLQCDEPNHHQQLLQLLLVLCVPQHGDDDDDSRRLSNVLSCVSRVNDDPDPRDPNSVVSNVVSVPDPDGRSNQKIWIFTFDADPVRDTDTGTIMIGGDPDPPPCCVVVVVVVVVVVVVVVVVVVVD

Secondary structure (DSSP, 8-state):
-----PPP------TT-HHHHHHHHHHHHHHHHT-----SEEEEEEE--S---SS--S--TT-EETTEEPS--EES-SSS---TT-EEEEEEESS-EETTEEPTTHHHHHHHHHHH--SS-SHHHHHHHHHHHHHTTSS-TTS--HHHHHHHHHHHH-----GGGEEEEEEEEE-TTS-EEE---EEEE--PPPPHHHHHHHHHHHHHHHHHHHHH--

Organism: NCBI:txid2740186